Protein AF-A0A2N6UHS6-F1 (afdb_monomer)

pLDDT: mean 87.36, std 13.81, range [34.75, 98.38]

Nearest PDB structures (foldseek):
  4yer-assembly1_A  TM=7.914E-01  e=5.830E-09  Thermotoga maritima MSB8
  4yer-assembly1_B  TM=7.694E-01  e=4.487E-08  Thermotoga maritima MSB8
  6xjh-assembly1_D  TM=8.379E-01  e=3.674E-07  Staphylococcus aureus
  6xji-assembly1_D  TM=8.379E-01  e=3.674E-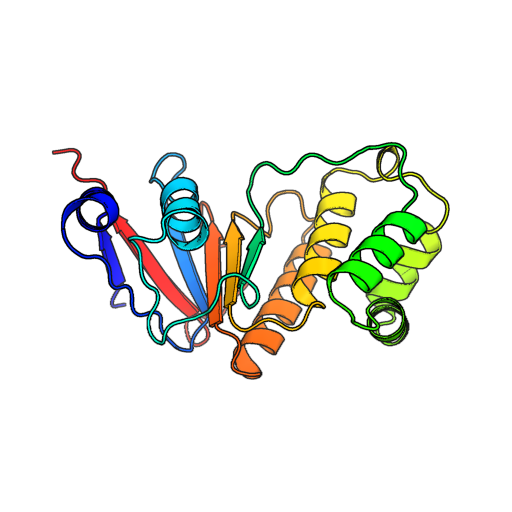07  Staphylococcus aureus
  5lj7-assembly1_A  TM=7.475E-01  e=2.535E-07  Aggregatibacter actinomycetemcomitans

Mean predicted aligned error: 5.76 Å

Foldseek 3Di:
DDAAEDELCCCVPPDQEDEDDLFAAEEAAAPPLCLLVVLCCDQPPPSRAYPPGFDNLQEAEDHPDDDDDQQAALQNVLVVLCVVLVHPLVVVQCVDPVSVVLCVVRVGPGNNPDDPQSNLLSVLSSRLSRRHQEYHEEASQPPHDPVSSLVSLVSVLVCSVVRHHHYYYDNHDPVSDDPVRYRYYYYDYPPD

Sequence (192 aa):
MMFSVFNIETLIFKINRIDFSDKINYICDKNGSGKTLFLDSLYFDDKVRIEPHIDKKDIIYLSQHFSFYERIKVKDFVEFFDQINNENLLEKIRKNSYINNFINENFDKTLYHLSGGEFKFLYLILLLFTDKKLYLLDEPFNELDKEKAEYIANLIKDLNKNGKKIIITNHYDLGLFEEKDMKKIRLLDHTV

InterPro domains:
  IPR003439 ABC transporter-like, ATP-binding domain [PF00005] (28-142)
  IPR027417 P-loop containing nucleoside triphosphate hydrolase [G3DSA:3.40.50.300] (13-188)
  IPR027417 P-loop containing nucleoside triphosphate hydrolase [SSF52540] (18-172)
  IPR051782 ABC Transporter Superfamily, Various Functions [PTHR42939] (46-171)

Secondary structure (DSSP, 8-state):
---EEEEHHHHHHT--EEE--SSEEEEE--TTSSHHHHHHHHHH-TTSEEES---GGGEEEE-S-----TTSBHHHHHHHHHHHHTS-HHHHHHH-HHHHHHHHHHTTSBGGGS-HHHHHHHHHHHHHHS--SEEEESSTTTT--HHHHHHHHHHHHHHHHTT-EEEEEESS--S-S-TTTEEEEEEE----

Organism: NCBI:txid33029

Solvent-accessible surface area (backbone atoms only — not comparable to full-atom values): 11074 Å² total; per-residue (Å²): 135,88,69,48,77,46,45,57,68,42,45,79,72,74,50,44,71,46,80,68,64,77,38,39,33,36,34,55,45,58,86,90,57,46,62,66,58,52,54,48,36,63,74,72,36,86,74,37,39,50,56,76,84,70,60,71,94,36,47,45,75,45,63,80,83,77,88,75,71,45,79,44,29,43,48,59,53,52,51,50,53,21,64,75,67,71,56,63,51,69,60,57,37,62,74,34,66,71,57,32,50,59,45,64,79,37,33,85,39,34,49,63,77,42,54,72,33,54,45,50,49,53,52,48,51,57,57,72,69,48,94,48,53,31,38,42,32,40,43,76,52,66,70,40,56,72,68,58,33,53,50,54,44,51,53,52,51,53,42,31,75,72,70,24,41,40,38,38,38,34,62,59,86,83,75,77,66,55,76,90,55,40,43,56,32,43,71,42,73,91,79,124

Structure (mmCIF, N/CA/C/O backbone):
data_AF-A0A2N6UHS6-F1
#
_entry.id   AF-A0A2N6UHS6-F1
#
loop_
_atom_site.group_PDB
_atom_site.id
_atom_site.type_symbol
_atom_site.label_atom_id
_atom_site.label_alt_id
_atom_site.label_comp_id
_atom_site.label_asym_id
_atom_site.label_entity_id
_atom_site.label_seq_id
_atom_site.pdbx_PDB_ins_code
_atom_site.Cartn_x
_atom_site.Cartn_y
_atom_site.Cartn_z
_atom_site.occupancy
_atom_site.B_iso_or_equiv
_atom_site.auth_seq_id
_atom_site.auth_comp_id
_atom_site.auth_asym_id
_atom_site.auth_atom_id
_atom_site.pdbx_PDB_model_num
ATOM 1 N N . MET A 1 1 ? 0.368 10.806 24.815 1.00 46.69 1 MET A N 1
ATOM 2 C CA . MET A 1 1 ? -0.247 10.239 23.596 1.00 46.69 1 MET A CA 1
ATOM 3 C C . MET A 1 1 ? -0.870 8.900 23.955 1.00 46.69 1 MET A C 1
ATOM 5 O O . MET A 1 1 ? -0.194 8.097 24.584 1.00 46.69 1 MET A O 1
ATOM 9 N N . MET A 1 2 ? -2.154 8.698 23.661 1.00 46.16 2 MET A N 1
ATOM 10 C CA . MET A 1 2 ? -2.888 7.480 24.024 1.00 46.16 2 MET A CA 1
ATOM 11 C C . MET A 1 2 ? -2.689 6.430 22.921 1.00 46.16 2 MET A C 1
ATOM 13 O O . MET A 1 2 ? -3.094 6.664 21.786 1.00 46.16 2 MET A O 1
ATOM 17 N N . PHE A 1 3 ? -2.024 5.315 23.226 1.00 47.78 3 PHE A N 1
ATOM 18 C CA . PHE A 1 3 ? -1.867 4.196 22.290 1.00 47.78 3 PHE A CA 1
ATOM 19 C C . PHE A 1 3 ? -3.100 3.291 22.353 1.00 47.78 3 PHE A C 1
ATOM 21 O O . PHE A 1 3 ? -3.638 3.061 23.436 1.00 47.78 3 PHE A O 1
ATOM 28 N N . SER A 1 4 ? -3.527 2.745 21.212 1.00 61.03 4 SER A N 1
ATOM 29 C CA . SER A 1 4 ? -4.372 1.546 21.230 1.00 61.03 4 SER A CA 1
ATOM 30 C C . SER A 1 4 ? -3.487 0.315 21.337 1.00 61.03 4 SER A C 1
ATOM 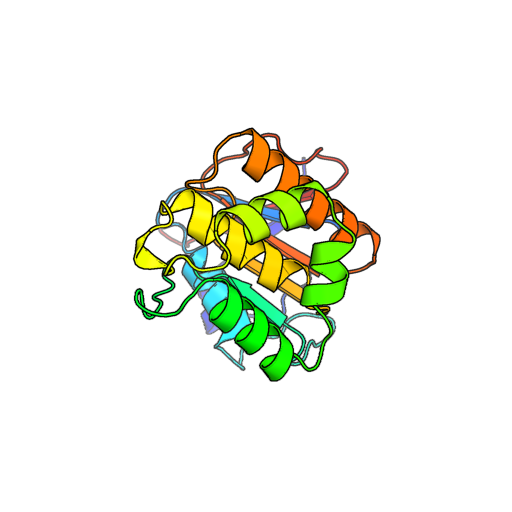32 O O . SER A 1 4 ? -2.420 0.258 20.728 1.00 61.03 4 SER A O 1
ATOM 34 N N . VAL A 1 5 ? -3.930 -0.646 22.138 1.00 57.06 5 VAL A N 1
ATOM 35 C CA . VAL A 1 5 ? -3.169 -1.840 22.480 1.00 57.06 5 VAL A CA 1
ATOM 36 C C . VAL A 1 5 ? -3.968 -3.060 22.046 1.00 57.06 5 VAL A C 1
ATOM 38 O O . VAL A 1 5 ? -5.110 -3.213 22.478 1.00 57.06 5 VAL A O 1
ATOM 41 N N . PHE A 1 6 ? -3.375 -3.915 21.214 1.00 56.66 6 PHE A N 1
ATOM 42 C CA . PHE A 1 6 ? -3.946 -5.216 20.859 1.00 56.66 6 PHE A CA 1
ATOM 43 C C . PHE A 1 6 ? -3.098 -6.336 21.440 1.00 56.66 6 PHE A C 1
ATOM 45 O O . PHE A 1 6 ? -1.874 -6.251 21.474 1.00 56.66 6 PHE A O 1
ATOM 52 N N . ASN A 1 7 ? -3.764 -7.386 21.899 1.00 55.94 7 ASN A N 1
ATOM 53 C CA . ASN A 1 7 ? -3.127 -8.572 22.442 1.00 55.94 7 ASN A CA 1
ATOM 54 C C . ASN A 1 7 ? -3.302 -9.717 21.444 1.00 55.94 7 ASN A C 1
ATOM 56 O O . ASN A 1 7 ? -4.438 -10.048 21.103 1.00 55.94 7 ASN A O 1
ATOM 60 N N . ILE A 1 8 ? -2.192 -10.291 20.980 1.00 58.59 8 ILE A N 1
ATOM 61 C CA . ILE A 1 8 ? -2.176 -11.286 19.899 1.00 58.59 8 ILE A CA 1
ATOM 62 C C . ILE A 1 8 ? -2.817 -12.605 20.345 1.00 58.59 8 ILE A C 1
ATOM 64 O O . ILE A 1 8 ? -3.682 -13.126 19.643 1.00 58.59 8 ILE A O 1
ATOM 68 N N . GLU A 1 9 ? -2.503 -13.102 21.545 1.00 52.28 9 GLU A N 1
ATOM 69 C CA . GLU A 1 9 ? -3.165 -14.292 22.098 1.00 52.28 9 GLU A CA 1
ATOM 70 C C . GLU A 1 9 ? -4.668 -14.063 22.285 1.00 52.28 9 GLU A C 1
ATOM 72 O O . GLU A 1 9 ? -5.486 -14.937 22.019 1.00 52.28 9 GLU A O 1
ATOM 77 N N . THR A 1 10 ? -5.066 -12.862 22.705 1.00 51.81 10 THR A N 1
ATOM 78 C CA . THR A 1 10 ? -6.489 -12.527 22.854 1.00 51.81 10 THR A CA 1
ATOM 79 C C . THR A 1 10 ? -7.180 -12.404 21.495 1.00 51.81 10 THR A C 1
ATOM 81 O O . THR A 1 10 ? -8.342 -12.786 21.393 1.00 51.81 10 THR A O 1
ATOM 84 N N . LEU A 1 11 ? -6.486 -11.943 20.450 1.00 55.22 11 LEU A N 1
ATOM 85 C CA . LEU A 1 11 ? -6.989 -11.915 19.071 1.00 55.22 11 LEU A CA 1
ATOM 86 C C . LEU A 1 11 ? -7.262 -13.326 18.539 1.00 55.22 11 LEU A C 1
ATOM 88 O O . LEU A 1 11 ? -8.294 -13.565 17.921 1.00 55.22 11 LEU A O 1
ATOM 92 N N . ILE A 1 12 ? -6.331 -14.247 18.800 1.00 53.97 12 ILE A N 1
ATOM 93 C CA . ILE A 1 12 ? -6.389 -15.632 18.324 1.00 53.97 12 ILE A CA 1
ATOM 94 C C . ILE A 1 12 ? -7.394 -16.456 19.153 1.00 53.97 12 ILE A C 1
ATOM 96 O O . ILE A 1 12 ? -8.027 -17.368 18.621 1.00 53.97 12 ILE A O 1
ATOM 100 N N . PHE A 1 13 ? -7.583 -16.138 20.444 1.00 45.78 13 PHE A N 1
ATOM 101 C CA . PHE A 1 13 ? -8.321 -17.011 21.370 1.00 45.78 13 PHE A CA 1
ATOM 102 C C . PHE A 1 13 ? -9.541 -16.413 22.092 1.00 45.78 13 PHE A C 1
ATOM 104 O O . PHE A 1 13 ? -10.341 -17.195 22.608 1.00 45.78 13 PHE A O 1
ATOM 111 N N . LYS A 1 14 ? -9.716 -15.086 22.208 1.00 48.03 14 LYS A N 1
ATOM 112 C CA . LYS A 1 14 ? -10.714 -14.506 23.141 1.00 48.03 14 LYS A CA 1
ATOM 113 C C . LYS A 1 14 ? -11.566 -13.337 22.621 1.00 48.03 14 LYS A C 1
ATOM 115 O O . LYS A 1 14 ? -12.687 -13.203 23.108 1.00 48.03 14 LYS A O 1
ATOM 120 N N . ILE A 1 15 ? -11.119 -12.502 21.674 1.00 52.31 15 ILE A N 1
ATOM 121 C CA . ILE A 1 15 ? -11.923 -11.395 21.111 1.00 52.31 15 ILE A CA 1
ATOM 122 C C . ILE A 1 15 ? -11.662 -11.232 19.604 1.00 52.31 15 ILE A C 1
ATOM 124 O O . ILE A 1 15 ? -10.607 -10.777 19.178 1.00 52.31 15 ILE A O 1
ATOM 128 N N . ASN A 1 16 ? -12.697 -11.521 18.814 1.00 61.84 16 ASN A N 1
ATOM 129 C CA . ASN A 1 16 ? -12.675 -11.614 17.350 1.00 61.84 16 ASN A CA 1
ATOM 130 C C . ASN A 1 16 ? -13.070 -10.313 16.627 1.00 61.84 16 ASN A C 1
ATOM 132 O O . ASN A 1 16 ? -13.511 -10.364 15.480 1.00 61.84 16 ASN A O 1
ATOM 136 N N . ARG A 1 17 ? -13.027 -9.158 17.298 1.00 65.00 17 ARG A N 1
ATOM 137 C CA . ARG A 1 17 ? -13.468 -7.879 16.720 1.00 65.00 17 ARG A CA 1
ATOM 138 C C . ARG A 1 17 ? -12.428 -6.805 16.927 1.00 65.00 17 ARG A C 1
ATOM 140 O O . ARG A 1 17 ? -12.053 -6.519 18.063 1.00 65.00 17 ARG A O 1
ATOM 147 N N . ILE A 1 18 ? -12.008 -6.201 15.825 1.00 73.44 18 ILE A N 1
ATOM 148 C CA . ILE A 1 18 ? -11.009 -5.142 15.831 1.00 73.44 18 ILE A CA 1
ATOM 149 C C . ILE A 1 18 ? -11.590 -3.923 15.135 1.00 73.44 18 ILE A C 1
ATOM 151 O O . ILE A 1 18 ? -11.976 -3.983 13.966 1.00 73.44 18 ILE A O 1
ATOM 155 N N . ASP A 1 19 ? -11.634 -2.823 15.881 1.00 77.62 19 ASP A N 1
ATOM 156 C CA . ASP A 1 19 ? -12.004 -1.515 15.364 1.00 77.62 19 ASP A CA 1
ATOM 157 C C . ASP A 1 19 ? -10.750 -0.659 15.161 1.00 77.62 19 ASP A C 1
ATOM 159 O O . ASP A 1 19 ? -9.908 -0.483 16.051 1.00 77.62 19 ASP A O 1
ATOM 163 N N . PHE A 1 20 ? -10.639 -0.130 13.953 1.00 84.69 20 PHE A N 1
ATOM 164 C CA . PHE A 1 20 ? -9.532 0.692 13.493 1.00 84.69 20 PHE A CA 1
ATOM 165 C C . PHE A 1 20 ? -10.049 2.094 13.227 1.00 84.69 20 PHE A C 1
ATOM 167 O O . PHE A 1 20 ? -11.119 2.250 12.637 1.00 84.69 20 PHE A O 1
ATOM 174 N N . SER A 1 21 ? -9.265 3.107 13.599 1.00 88.31 21 SER A N 1
ATOM 175 C CA . SER A 1 21 ? -9.666 4.494 13.362 1.00 88.31 21 SER A CA 1
ATOM 176 C C . SER A 1 21 ? -9.710 4.828 11.877 1.00 88.31 21 SER A C 1
ATOM 178 O O . SER A 1 21 ? -9.048 4.169 11.076 1.00 88.31 21 SER A O 1
ATOM 180 N N . ASP A 1 22 ? -10.375 5.934 11.553 1.00 91.00 22 ASP A N 1
ATOM 181 C CA . ASP A 1 22 ? -10.379 6.513 10.205 1.00 91.00 22 ASP A CA 1
ATOM 182 C C . ASP A 1 22 ? -9.022 7.100 9.791 1.00 91.00 22 ASP A C 1
ATOM 184 O O . ASP A 1 22 ? -8.771 7.303 8.609 1.00 91.00 22 ASP A O 1
ATOM 188 N N . LYS A 1 23 ? -8.122 7.349 10.751 1.00 95.12 23 LYS A N 1
ATOM 189 C CA . LYS A 1 23 ? -6.718 7.707 10.496 1.00 95.12 23 LYS A CA 1
ATOM 190 C C . LYS A 1 23 ? -5.910 6.494 10.038 1.00 95.12 23 LYS A C 1
ATOM 192 O O . LYS A 1 23 ? -6.320 5.354 10.247 1.00 95.12 23 LYS A O 1
ATOM 197 N N . ILE A 1 24 ? -4.700 6.730 9.532 1.00 96.88 24 ILE A N 1
ATOM 198 C CA . ILE A 1 24 ? -3.738 5.659 9.241 1.00 96.88 24 ILE A CA 1
ATOM 199 C C . ILE A 1 24 ? -3.403 4.907 10.538 1.00 96.88 24 ILE A C 1
ATOM 201 O O . ILE A 1 24 ? -2.887 5.488 11.492 1.00 96.88 24 ILE A O 1
ATOM 205 N N . ASN A 1 25 ? -3.689 3.608 10.588 1.00 95.38 25 ASN A N 1
ATOM 206 C CA . ASN A 1 25 ? -3.446 2.764 11.755 1.00 95.38 25 ASN A CA 1
ATOM 207 C C . ASN A 1 25 ? -2.005 2.238 11.685 1.00 95.38 25 ASN A C 1
ATOM 209 O O . ASN A 1 25 ? -1.709 1.340 10.901 1.00 95.38 25 ASN A O 1
ATOM 213 N N . TYR A 1 26 ? -1.098 2.831 12.462 1.00 94.88 26 TYR A N 1
ATOM 214 C CA . TYR A 1 26 ? 0.344 2.592 12.352 1.00 94.88 26 TYR A CA 1
ATOM 215 C C . TYR A 1 26 ? 0.851 1.739 13.520 1.00 94.88 26 TYR A C 1
ATOM 217 O O . TYR A 1 26 ? 0.887 2.197 14.665 1.00 94.88 26 TYR A O 1
ATOM 225 N N . ILE A 1 27 ? 1.243 0.500 13.233 1.00 92.75 27 ILE A N 1
ATOM 226 C CA . ILE A 1 27 ? 1.797 -0.461 14.189 1.00 92.75 27 ILE A CA 1
ATOM 227 C C . ILE A 1 27 ? 3.318 -0.367 14.142 1.00 92.75 27 ILE A C 1
ATOM 229 O O . ILE A 1 27 ? 3.946 -0.709 13.142 1.00 92.75 27 ILE A O 1
ATOM 233 N N . CYS A 1 28 ? 3.918 0.098 15.232 1.00 90.00 28 CYS A N 1
ATOM 234 C CA . CYS A 1 28 ? 5.346 0.381 15.297 1.00 90.00 28 CYS A CA 1
ATOM 235 C C . CYS A 1 28 ? 5.980 -0.358 16.471 1.00 90.00 28 CYS A C 1
ATOM 237 O O . CYS A 1 28 ? 6.052 0.183 17.574 1.00 90.00 28 CYS A O 1
ATOM 239 N N . ASP A 1 29 ? 6.457 -1.572 16.216 1.00 87.94 29 ASP A N 1
ATOM 240 C CA . ASP A 1 29 ? 7.014 -2.456 17.238 1.00 87.94 29 ASP A CA 1
ATOM 241 C C . ASP A 1 29 ? 8.219 -3.238 16.708 1.00 87.94 29 ASP A C 1
ATOM 243 O O . ASP A 1 29 ? 8.415 -3.399 15.501 1.00 87.94 29 ASP A O 1
ATOM 247 N N . LYS A 1 30 ? 9.036 -3.764 17.626 1.00 86.75 30 LYS A N 1
ATOM 248 C CA . LYS A 1 30 ? 10.274 -4.494 17.307 1.00 86.75 30 LYS A CA 1
ATOM 249 C C . LYS A 1 30 ? 10.029 -5.705 16.404 1.00 86.75 30 LYS A C 1
ATOM 251 O O . LYS A 1 30 ? 8.915 -6.222 16.306 1.00 86.75 30 LYS A O 1
ATOM 256 N N . ASN A 1 31 ? 11.084 -6.193 15.762 1.00 85.44 31 ASN A N 1
ATOM 257 C CA . ASN A 1 31 ? 11.052 -7.497 15.106 1.00 85.44 31 ASN A CA 1
ATOM 258 C C . ASN A 1 31 ? 10.618 -8.608 16.067 1.00 85.44 31 ASN A C 1
ATOM 260 O O . ASN A 1 31 ? 10.987 -8.582 17.238 1.00 85.44 31 ASN A O 1
ATOM 264 N N . GLY A 1 32 ? 9.812 -9.548 15.569 1.00 82.50 32 GLY A N 1
ATOM 265 C CA . GLY A 1 32 ? 9.279 -10.657 16.368 1.00 82.50 32 GLY A CA 1
ATOM 266 C C . GLY A 1 32 ? 8.081 -10.324 17.267 1.00 82.50 32 GLY A C 1
ATOM 267 O O . GLY A 1 32 ? 7.591 -11.218 17.931 1.00 82.50 32 GLY A O 1
ATOM 268 N N . SER A 1 33 ? 7.562 -9.090 17.255 1.00 84.62 33 SER A N 1
ATOM 269 C CA . SER A 1 33 ? 6.367 -8.675 18.030 1.00 84.62 33 SER A CA 1
ATOM 270 C C . SER A 1 33 ? 5.021 -9.157 17.465 1.00 84.62 33 SER A C 1
ATOM 272 O O . SER A 1 33 ? 3.977 -8.621 17.818 1.00 84.62 33 SER A O 1
ATOM 274 N N . GLY A 1 34 ? 5.036 -10.076 16.497 1.00 87.44 34 GLY A N 1
ATOM 275 C CA . GLY A 1 34 ? 3.819 -10.604 15.876 1.00 87.44 34 GLY A CA 1
ATOM 276 C C . GLY A 1 34 ? 3.077 -9.657 14.922 1.00 87.44 34 GLY A C 1
ATOM 277 O O . GLY A 1 34 ? 1.910 -9.895 14.641 1.00 87.44 34 GLY A O 1
ATOM 278 N N . LYS A 1 35 ? 3.723 -8.615 14.372 1.00 90.12 35 LYS A N 1
ATOM 279 C CA . LYS A 1 35 ? 3.115 -7.707 13.367 1.00 90.12 35 LYS A CA 1
ATOM 280 C C . LYS A 1 35 ? 2.593 -8.439 12.128 1.00 90.12 35 LYS A C 1
ATOM 282 O O . LYS A 1 35 ? 1.434 -8.260 11.762 1.00 90.12 35 LYS A O 1
ATOM 287 N N . THR A 1 36 ? 3.426 -9.286 11.530 1.00 90.88 36 THR A N 1
ATOM 288 C CA . THR A 1 36 ? 3.048 -10.113 10.377 1.00 90.88 36 THR A CA 1
ATOM 289 C C . THR A 1 36 ? 1.930 -11.073 10.755 1.00 90.88 36 THR A C 1
ATOM 291 O O . THR A 1 36 ? 0.894 -11.059 10.107 1.00 90.88 36 THR A O 1
ATOM 294 N N . LEU A 1 37 ? 2.054 -11.778 11.889 1.00 88.75 37 LEU A N 1
ATOM 295 C CA . LEU A 1 37 ? 1.002 -12.663 12.405 1.00 88.75 37 LEU A CA 1
ATOM 296 C C . LEU A 1 37 ? -0.329 -11.927 12.625 1.00 88.75 37 LEU A C 1
ATOM 298 O O . LEU A 1 37 ? -1.393 -12.475 12.350 1.00 88.75 37 LEU A O 1
ATOM 302 N N . PHE A 1 38 ? -0.289 -10.683 13.101 1.00 89.44 38 PHE A N 1
ATOM 303 C CA . PHE A 1 38 ? -1.472 -9.850 13.272 1.00 89.44 38 PHE A CA 1
ATOM 304 C C . PHE A 1 38 ? -2.135 -9.539 11.924 1.00 89.44 38 PHE A C 1
ATOM 306 O O . PHE A 1 38 ? -3.337 -9.757 11.786 1.00 89.44 38 PHE A O 1
ATOM 313 N N . LEU A 1 39 ? -1.374 -9.088 10.918 1.00 92.12 39 LEU A N 1
ATOM 314 C CA . LEU A 1 39 ? -1.917 -8.838 9.577 1.00 92.12 39 LEU A CA 1
ATOM 315 C C . LEU A 1 39 ? -2.401 -10.125 8.890 1.00 92.12 39 LEU A C 1
ATOM 317 O O . LEU A 1 39 ? -3.484 -10.125 8.304 1.00 92.12 39 LEU A O 1
ATOM 321 N N . ASP A 1 40 ? -1.660 -11.224 9.025 1.00 90.81 40 ASP A N 1
ATOM 322 C CA . ASP A 1 40 ? -2.056 -12.548 8.543 1.00 90.81 40 ASP A CA 1
ATOM 323 C C . ASP A 1 40 ? -3.373 -12.989 9.176 1.00 90.81 40 ASP A C 1
ATOM 325 O O . ASP A 1 40 ? -4.262 -13.469 8.479 1.00 90.81 40 ASP A O 1
ATOM 329 N N . SER A 1 41 ? -3.549 -12.774 10.481 1.00 88.75 41 SER A N 1
ATOM 330 C CA . SER A 1 41 ? -4.796 -13.110 11.175 1.00 88.75 41 SER A CA 1
ATOM 331 C C . SER A 1 41 ? -5.969 -12.298 10.622 1.00 88.75 41 SER A C 1
ATOM 333 O O . SER A 1 41 ? -7.035 -12.848 10.366 1.00 88.75 41 SER A O 1
ATOM 335 N N . LEU A 1 42 ? -5.771 -11.002 10.355 1.00 89.25 42 LEU A N 1
ATOM 336 C CA . LEU A 1 42 ? -6.793 -10.156 9.727 1.00 89.25 42 LEU A CA 1
ATOM 337 C C . LEU A 1 42 ? -7.181 -10.636 8.319 1.00 89.25 42 LEU A C 1
ATOM 339 O O . LEU A 1 42 ? -8.339 -10.491 7.913 1.00 89.25 42 LEU A O 1
ATOM 343 N N . TYR A 1 43 ? -6.227 -11.171 7.552 1.00 92.00 43 TYR A N 1
ATOM 344 C CA . TYR A 1 43 ? -6.438 -11.530 6.150 1.00 92.00 43 TYR A CA 1
ATOM 345 C C . TYR A 1 43 ? -6.826 -12.997 5.926 1.00 92.00 43 TYR A C 1
ATOM 347 O O . TYR A 1 43 ? -7.708 -13.256 5.111 1.00 92.00 43 TYR A O 1
ATOM 355 N N . PHE A 1 44 ? -6.277 -13.948 6.673 1.00 89.75 44 PHE A N 1
ATOM 356 C CA . PHE A 1 44 ? -6.482 -15.383 6.451 1.00 89.75 44 PHE A CA 1
ATOM 357 C C . PHE A 1 44 ? -7.397 -16.062 7.474 1.00 89.75 44 PHE A C 1
ATOM 359 O O . PHE A 1 44 ? -7.987 -17.087 7.143 1.00 89.75 44 PHE A O 1
ATOM 366 N N . ASP A 1 45 ? -7.547 -15.523 8.688 1.00 87.06 45 ASP A N 1
ATOM 367 C CA . ASP A 1 45 ? -8.416 -16.134 9.698 1.00 87.06 45 ASP A CA 1
ATOM 368 C C . ASP A 1 45 ? -9.830 -15.539 9.646 1.00 87.06 45 ASP A C 1
ATOM 370 O O . ASP A 1 45 ? -10.083 -14.424 10.101 1.00 87.06 45 ASP A O 1
ATOM 374 N N . ASP A 1 46 ? -10.788 -16.306 9.123 1.00 83.06 46 ASP A N 1
ATOM 375 C CA . ASP A 1 46 ? -12.205 -15.920 9.069 1.00 83.06 46 ASP A CA 1
ATOM 376 C C . ASP A 1 46 ? -12.851 -15.755 10.457 1.00 83.06 46 ASP A C 1
ATOM 378 O O . ASP A 1 46 ? -13.949 -15.197 10.588 1.00 83.06 46 ASP A O 1
ATOM 382 N N . LYS A 1 47 ? -12.190 -16.231 11.520 1.00 80.38 47 LYS A N 1
ATOM 383 C CA . LYS A 1 47 ? -12.629 -15.980 12.893 1.00 80.38 47 LYS A CA 1
ATOM 384 C C . LYS A 1 47 ? -12.374 -14.536 13.298 1.00 80.38 47 LYS A C 1
ATOM 386 O O . LYS A 1 47 ? -13.148 -14.035 14.110 1.00 80.38 47 LYS A O 1
ATOM 391 N N . VAL A 1 48 ? -11.362 -13.868 12.745 1.00 82.69 48 VAL A N 1
ATOM 392 C CA . VAL A 1 48 ? -11.020 -12.479 13.067 1.00 82.69 48 VAL A CA 1
ATOM 393 C C . VAL A 1 48 ? -11.824 -11.533 12.177 1.00 82.69 48 VAL A C 1
ATOM 395 O O . VAL A 1 48 ? -11.707 -11.544 10.954 1.00 82.69 48 VAL A O 1
ATOM 398 N N . ARG A 1 49 ? -12.662 -10.690 12.790 1.00 80.75 49 ARG A N 1
ATOM 399 C CA . ARG A 1 49 ? -13.538 -9.751 12.079 1.00 80.75 49 ARG A CA 1
ATOM 400 C C . ARG A 1 49 ? -13.076 -8.312 12.266 1.00 80.75 49 ARG A C 1
ATOM 402 O O . ARG A 1 49 ? -12.847 -7.846 13.383 1.00 80.75 49 ARG A O 1
ATOM 409 N N . ILE A 1 50 ? -12.979 -7.610 11.144 1.00 84.75 50 ILE A N 1
ATOM 410 C CA . ILE A 1 50 ? -12.731 -6.170 11.086 1.00 84.75 50 ILE A CA 1
ATOM 411 C C . ILE A 1 50 ? -14.082 -5.468 11.113 1.00 84.75 50 ILE A C 1
ATOM 413 O O . ILE A 1 50 ? -14.989 -5.892 10.400 1.00 84.75 50 ILE A O 1
ATOM 417 N N . GLU A 1 51 ? -14.214 -4.415 11.921 1.00 83.31 51 GLU A N 1
ATOM 418 C CA . GLU A 1 51 ? -15.428 -3.598 11.960 1.00 83.31 51 GLU A CA 1
ATOM 419 C C . GLU A 1 51 ? -15.213 -2.218 11.288 1.00 83.31 51 GLU A C 1
ATOM 421 O O . GLU A 1 51 ? -14.174 -1.566 11.489 1.00 83.31 51 GLU A O 1
ATOM 426 N N . PRO A 1 52 ? -16.176 -1.753 10.463 1.00 85.88 52 PRO A N 1
ATOM 427 C CA . PRO A 1 52 ? -17.298 -2.531 9.910 1.00 85.88 52 PRO A CA 1
ATOM 428 C C . PRO A 1 52 ? -16.800 -3.693 9.032 1.00 85.88 52 PRO A C 1
ATOM 430 O O . PRO A 1 52 ? -15.681 -3.624 8.529 1.00 85.88 52 PRO A O 1
ATOM 433 N N . HIS A 1 53 ? -17.619 -4.737 8.838 1.00 88.50 53 HIS A N 1
ATOM 434 C CA . HIS A 1 53 ? -17.252 -5.903 8.014 1.00 88.50 53 HIS A CA 1
ATOM 435 C C . HIS A 1 53 ? -16.744 -5.496 6.621 1.00 88.50 53 HIS A C 1
ATOM 437 O O . HIS A 1 53 ? -17.384 -4.708 5.918 1.00 88.50 53 HIS A O 1
ATOM 443 N N . ILE A 1 54 ? -15.609 -6.071 6.212 1.00 91.25 54 ILE A N 1
ATOM 444 C CA . ILE A 1 54 ? -14.993 -5.879 4.894 1.00 91.25 54 ILE A CA 1
ATOM 445 C C . ILE A 1 54 ? -14.776 -7.253 4.265 1.00 91.25 54 ILE A C 1
ATOM 447 O O . ILE A 1 54 ? -14.072 -8.096 4.822 1.00 91.25 54 ILE A O 1
ATOM 451 N N . ASP A 1 55 ? -15.369 -7.477 3.092 1.00 92.31 55 ASP A N 1
ATOM 452 C CA . ASP A 1 55 ? -15.158 -8.710 2.336 1.00 92.31 55 ASP A CA 1
ATOM 453 C C . ASP A 1 55 ? -13.701 -8.819 1.878 1.00 92.31 55 ASP A C 1
ATOM 455 O O . ASP A 1 55 ? -13.114 -7.832 1.444 1.00 92.31 55 ASP A O 1
ATOM 459 N N . LYS A 1 56 ? -13.127 -10.028 1.880 1.00 91.06 56 LYS A N 1
ATOM 460 C CA . LYS A 1 56 ? -11.715 -10.249 1.505 1.00 91.06 56 LYS A CA 1
ATOM 461 C C . LYS A 1 56 ? -11.363 -9.708 0.112 1.00 91.06 56 LYS A C 1
ATOM 463 O O . LYS A 1 56 ? -10.280 -9.170 -0.075 1.00 91.06 56 LYS A O 1
ATOM 468 N N . LYS A 1 57 ? -12.298 -9.765 -0.846 1.00 91.88 57 LYS A N 1
ATOM 469 C CA . LYS A 1 57 ? -12.136 -9.181 -2.196 1.00 91.88 57 LYS A CA 1
ATOM 470 C C . LYS A 1 57 ? -11.937 -7.657 -2.198 1.00 91.88 57 LYS A C 1
ATOM 472 O O . LYS A 1 57 ? -11.472 -7.116 -3.199 1.00 91.88 57 LYS A O 1
ATOM 477 N N . ASP A 1 58 ? -12.317 -6.984 -1.112 1.00 94.50 58 ASP A N 1
ATOM 478 C CA . ASP A 1 58 ? -12.199 -5.542 -0.892 1.00 94.50 58 ASP A CA 1
ATOM 479 C C . ASP A 1 58 ? -10.975 -5.190 -0.018 1.00 94.50 58 ASP A C 1
ATOM 481 O O . ASP A 1 58 ? -10.869 -4.056 0.463 1.00 94.50 58 ASP A O 1
ATOM 485 N N . ILE A 1 59 ? -10.058 -6.144 0.192 1.00 95.31 59 ILE A N 1
ATOM 486 C CA . ILE A 1 59 ? -8.826 -5.978 0.967 1.00 95.31 59 ILE A CA 1
ATOM 487 C C . ILE A 1 59 ? -7.612 -6.173 0.052 1.00 95.31 59 ILE A C 1
ATOM 489 O O . ILE A 1 59 ? -7.500 -7.182 -0.639 1.00 95.31 59 ILE A O 1
ATOM 493 N N . ILE A 1 60 ? -6.677 -5.225 0.089 1.00 96.25 60 ILE A N 1
ATOM 494 C CA . ILE A 1 60 ? -5.298 -5.428 -0.361 1.00 96.25 60 ILE A CA 1
ATOM 495 C C . ILE A 1 60 ? -4.467 -5.903 0.822 1.00 96.25 60 ILE A C 1
ATOM 497 O O . ILE A 1 60 ? -4.494 -5.272 1.881 1.00 96.25 60 ILE A O 1
ATOM 501 N N . TYR A 1 61 ? -3.675 -6.955 0.618 1.00 95.88 61 TYR A N 1
ATOM 502 C CA . TYR A 1 61 ? -2.651 -7.366 1.570 1.00 95.88 61 TYR A CA 1
ATOM 503 C C . TYR A 1 61 ? -1.269 -7.435 0.913 1.00 95.88 61 TYR A C 1
ATOM 505 O O . TYR A 1 61 ? -1.022 -8.245 0.021 1.00 95.88 61 TYR A O 1
ATOM 513 N N . LEU A 1 62 ? -0.364 -6.571 1.374 1.00 95.38 62 LEU A N 1
ATOM 514 C CA . LEU A 1 62 ? 1.070 -6.671 1.132 1.00 95.38 62 LEU A CA 1
ATOM 515 C C . LEU A 1 62 ? 1.693 -7.485 2.268 1.00 95.38 62 LEU A C 1
ATOM 517 O O . LEU A 1 62 ? 1.837 -6.977 3.380 1.00 95.38 62 LEU A O 1
ATOM 521 N N . SER A 1 63 ? 2.072 -8.724 1.968 1.00 90.31 63 SER A N 1
ATOM 522 C CA . SER A 1 63 ? 2.880 -9.554 2.865 1.00 90.31 63 SER A CA 1
ATOM 523 C C . SER A 1 63 ? 4.366 -9.203 2.741 1.00 90.31 63 SER A C 1
ATOM 525 O O . SER A 1 63 ? 4.833 -8.832 1.662 1.00 90.31 63 SER A O 1
ATOM 527 N N . GLN A 1 64 ? 5.118 -9.361 3.833 1.00 80.00 64 GLN A N 1
ATOM 528 C CA . GLN A 1 64 ? 6.565 -9.134 3.879 1.00 80.00 64 GLN A CA 1
ATOM 529 C C . GLN A 1 64 ? 7.343 -10.100 2.963 1.00 80.00 64 GLN A C 1
ATOM 531 O O . GLN A 1 64 ? 8.387 -9.738 2.424 1.00 80.00 64 GLN A O 1
ATOM 536 N N . HIS A 1 65 ? 6.820 -11.311 2.744 1.00 75.44 65 HIS A N 1
ATOM 537 C CA . HIS A 1 65 ? 7.419 -12.322 1.874 1.00 75.44 65 HIS A CA 1
ATOM 538 C C . HIS A 1 65 ? 6.532 -12.566 0.654 1.00 75.44 65 HIS A C 1
ATOM 540 O O . 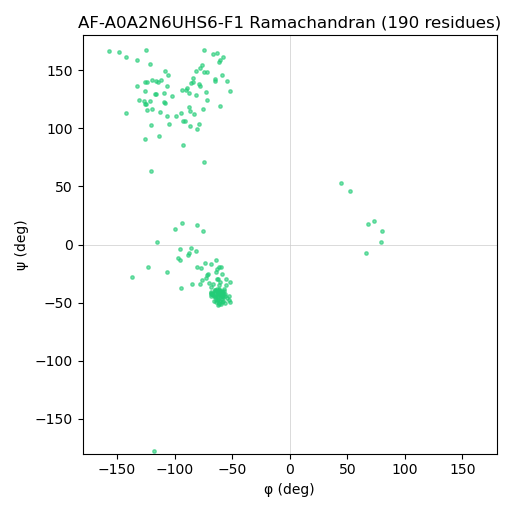HIS A 1 65 ? 5.625 -13.394 0.684 1.00 75.44 65 HIS A O 1
ATOM 546 N N . PHE A 1 66 ? 6.806 -11.864 -0.444 1.00 72.69 66 PHE A N 1
ATOM 547 C CA . PHE A 1 66 ? 6.152 -12.118 -1.724 1.00 72.69 66 PHE A CA 1
ATOM 548 C C . PHE A 1 66 ? 7.183 -12.582 -2.755 1.00 72.69 66 PHE A C 1
ATOM 550 O O . PHE A 1 66 ? 8.239 -11.978 -2.926 1.00 72.69 66 PHE A O 1
ATOM 557 N N . SER A 1 67 ? 6.887 -13.698 -3.421 1.00 73.44 67 SER A N 1
ATOM 558 C CA . SER A 1 67 ? 7.705 -14.248 -4.504 1.00 73.44 67 SER A CA 1
ATOM 559 C C . SER A 1 67 ? 7.019 -14.001 -5.839 1.00 73.44 67 SER A C 1
ATOM 561 O O . SER A 1 67 ? 5.794 -14.042 -5.938 1.00 73.44 67 SER A O 1
ATOM 563 N N . PHE A 1 68 ? 7.808 -13.775 -6.880 1.00 74.00 68 PHE A N 1
ATOM 564 C CA . PHE A 1 68 ? 7.313 -13.543 -8.230 1.00 74.00 68 PHE A CA 1
ATOM 565 C C . PHE A 1 68 ? 8.084 -14.395 -9.227 1.00 74.00 68 PHE A C 1
ATOM 567 O O . PHE A 1 68 ? 9.205 -14.838 -8.974 1.00 74.00 68 PHE A O 1
ATOM 574 N N . TYR A 1 69 ? 7.477 -14.622 -10.387 1.00 82.06 69 TYR A N 1
ATOM 575 C CA . TYR A 1 69 ? 8.176 -15.269 -11.484 1.00 82.06 69 TYR A CA 1
ATOM 576 C C . TYR A 1 69 ? 9.077 -14.236 -12.169 1.00 82.06 69 TYR A C 1
ATOM 578 O O . TYR A 1 69 ? 8.616 -13.378 -12.918 1.00 82.06 69 TYR A O 1
ATOM 586 N N . GLU A 1 70 ? 10.379 -14.311 -11.901 1.00 86.56 70 GLU A N 1
ATOM 587 C CA . GLU A 1 70 ? 11.367 -13.290 -12.283 1.00 86.56 70 GLU A CA 1
ATOM 588 C C . GLU A 1 70 ? 11.468 -13.033 -13.798 1.00 86.56 70 GLU A C 1
ATOM 590 O O . GLU A 1 70 ? 11.966 -11.995 -14.239 1.00 86.56 70 GLU A O 1
ATOM 595 N N . ARG A 1 71 ? 10.986 -13.972 -14.620 1.00 92.56 71 ARG A N 1
ATOM 596 C CA . ARG A 1 71 ? 11.028 -13.881 -16.086 1.00 92.56 71 ARG A CA 1
ATOM 597 C C . ARG A 1 71 ? 9.835 -13.147 -16.703 1.00 92.56 71 ARG A C 1
ATOM 599 O O . ARG A 1 71 ? 9.863 -12.909 -17.908 1.00 92.56 71 ARG A O 1
ATOM 606 N N . ILE A 1 72 ? 8.809 -12.794 -15.924 1.00 94.75 72 ILE A N 1
ATOM 607 C CA . ILE A 1 72 ? 7.693 -11.963 -16.408 1.00 94.75 72 ILE A CA 1
ATOM 608 C C . ILE A 1 72 ? 8.240 -10.577 -16.764 1.00 94.75 72 ILE A C 1
ATOM 610 O O . ILE A 1 72 ? 9.118 -10.072 -16.063 1.00 94.75 72 ILE A O 1
ATOM 614 N N . LYS A 1 73 ? 7.763 -9.958 -17.852 1.00 96.19 73 LYS A N 1
ATOM 615 C CA . LYS A 1 73 ? 8.107 -8.562 -18.164 1.00 96.19 73 LYS A CA 1
ATOM 616 C C . LYS A 1 73 ? 7.303 -7.593 -17.317 1.00 96.19 73 LYS A C 1
ATOM 618 O O . LYS A 1 73 ? 6.168 -7.883 -16.962 1.00 96.19 73 LYS A O 1
ATOM 623 N N . VAL A 1 74 ? 7.853 -6.409 -17.055 1.00 95.69 74 VAL A N 1
ATOM 624 C CA . VAL A 1 74 ? 7.139 -5.357 -16.315 1.00 95.69 74 VAL A CA 1
ATOM 625 C C . VAL A 1 74 ? 5.773 -5.079 -16.938 1.00 95.69 74 VAL A C 1
ATOM 627 O O . VAL A 1 74 ? 4.780 -5.095 -16.221 1.00 95.69 74 VAL A O 1
ATOM 630 N N . LYS A 1 75 ? 5.687 -4.915 -18.263 1.00 94.81 75 LYS A N 1
ATOM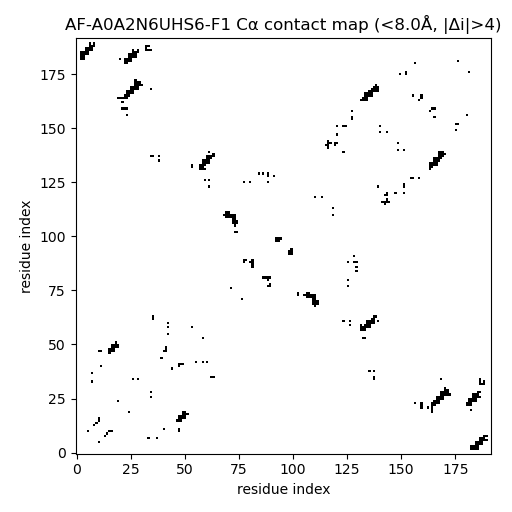 631 C CA . LYS A 1 75 ? 4.399 -4.706 -18.942 1.00 94.81 75 LYS A CA 1
ATOM 632 C C . LYS A 1 75 ? 3.393 -5.839 -18.714 1.00 94.81 75 LYS A C 1
ATOM 634 O O . LYS A 1 75 ? 2.255 -5.559 -18.358 1.00 94.81 75 LYS A O 1
ATOM 639 N N . ASP A 1 76 ? 3.835 -7.092 -18.826 1.00 94.50 76 ASP A N 1
ATOM 640 C CA . ASP A 1 76 ? 2.975 -8.268 -18.664 1.00 94.50 76 ASP A CA 1
ATOM 641 C C . ASP A 1 76 ? 2.493 -8.366 -17.206 1.00 94.50 76 ASP A C 1
ATOM 643 O O . ASP A 1 76 ? 1.362 -8.756 -16.935 1.00 94.50 76 ASP A O 1
ATOM 647 N N . PHE A 1 77 ? 3.340 -7.962 -16.253 1.00 94.06 77 PHE A N 1
ATOM 648 C CA . PHE A 1 77 ? 2.990 -7.894 -14.838 1.00 94.06 77 PHE A CA 1
ATOM 649 C C . PHE A 1 77 ? 1.948 -6.806 -14.553 1.00 94.06 77 PHE A C 1
ATOM 651 O O . PHE A 1 77 ? 0.995 -7.052 -13.817 1.00 94.06 77 PHE A O 1
ATOM 658 N N . VAL A 1 78 ? 2.081 -5.621 -15.160 1.00 93.44 78 VAL A N 1
ATOM 659 C CA . VAL A 1 78 ? 1.076 -4.553 -15.034 1.00 93.44 78 VAL A CA 1
ATOM 660 C C . VAL A 1 78 ? -0.252 -4.972 -15.677 1.00 93.44 78 VAL A C 1
ATOM 662 O O . VAL A 1 78 ? -1.300 -4.804 -15.058 1.00 93.44 78 VAL A O 1
ATOM 665 N N . GLU A 1 79 ? -0.219 -5.558 -16.877 1.00 92.00 79 GLU A N 1
ATOM 666 C CA . GLU A 1 79 ? -1.409 -6.072 -17.573 1.00 92.00 79 GLU A CA 1
ATOM 667 C C . GLU A 1 79 ? -2.112 -7.178 -16.774 1.00 92.00 79 GLU A C 1
ATOM 669 O O . GLU A 1 79 ? -3.337 -7.196 -16.677 1.00 92.00 79 GLU A O 1
ATOM 674 N N . PHE A 1 80 ? -1.349 -8.069 -16.141 1.00 91.38 80 PHE A N 1
ATOM 675 C CA . PHE A 1 80 ? -1.887 -9.094 -15.248 1.00 91.38 80 PHE A CA 1
ATOM 676 C C . PHE A 1 80 ? -2.664 -8.487 -14.069 1.00 91.38 80 PHE A C 1
ATOM 678 O O . PHE A 1 80 ? -3.772 -8.930 -13.757 1.00 91.38 80 PHE A O 1
ATOM 685 N N . PHE A 1 81 ? -2.114 -7.444 -13.439 1.00 91.12 81 PHE A N 1
ATOM 686 C CA . PHE A 1 81 ? -2.794 -6.713 -12.367 1.00 91.12 81 PHE A CA 1
ATOM 687 C C . PHE A 1 81 ? -4.073 -6.023 -12.848 1.00 91.12 81 PHE A C 1
ATOM 689 O O . PHE A 1 81 ? -5.070 -6.012 -12.123 1.00 91.12 81 PHE A O 1
ATOM 696 N N . ASP A 1 82 ? -4.054 -5.482 -14.062 1.00 89.44 82 ASP A N 1
ATOM 697 C CA . ASP A 1 82 ? -5.205 -4.837 -14.694 1.00 89.44 82 ASP A CA 1
ATOM 698 C C . ASP A 1 82 ? -6.370 -5.822 -14.867 1.00 89.44 82 ASP A C 1
ATOM 700 O O . ASP 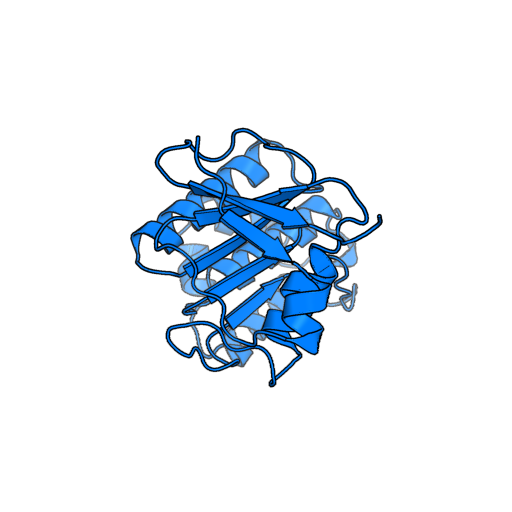A 1 82 ? -7.498 -5.571 -14.435 1.00 89.44 82 ASP A O 1
ATOM 704 N N . GLN A 1 83 ? -6.061 -7.005 -15.408 1.00 89.44 83 GLN A N 1
ATOM 705 C CA . GLN A 1 83 ? -7.030 -8.065 -15.685 1.00 89.44 83 GLN A CA 1
ATOM 706 C C . GLN A 1 83 ? -7.647 -8.653 -14.415 1.00 89.44 83 GLN A C 1
ATOM 708 O O . GLN A 1 83 ? -8.861 -8.849 -14.358 1.00 89.44 83 GLN A O 1
ATOM 713 N N . ILE A 1 84 ? -6.838 -8.932 -13.389 1.00 88.75 84 ILE A N 1
ATOM 714 C CA . ILE A 1 84 ? -7.333 -9.547 -12.147 1.00 88.75 84 ILE A CA 1
ATOM 715 C C . ILE A 1 84 ? -8.233 -8.598 -11.365 1.00 88.75 84 ILE A C 1
ATOM 717 O O . ILE A 1 84 ? -9.208 -9.037 -10.753 1.00 88.75 84 ILE A O 1
ATOM 721 N N . ASN A 1 85 ? -7.913 -7.306 -11.375 1.00 84.94 85 ASN A N 1
ATOM 722 C CA . ASN A 1 85 ? -8.681 -6.322 -10.625 1.00 84.94 85 ASN A CA 1
ATOM 723 C C . ASN A 1 85 ? -9.854 -5.743 -11.423 1.00 84.94 85 ASN A C 1
ATOM 725 O O . ASN A 1 85 ? -10.703 -5.082 -10.828 1.00 84.94 85 ASN A O 1
ATOM 729 N N . ASN A 1 86 ? -9.942 -6.043 -12.725 1.00 85.12 86 ASN A N 1
ATOM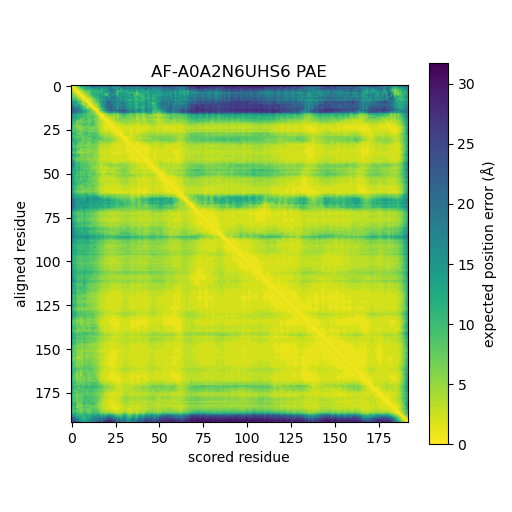 730 C CA . ASN A 1 86 ? -10.918 -5.463 -13.646 1.00 85.12 86 ASN A CA 1
ATOM 731 C C . ASN A 1 86 ? -10.903 -3.924 -13.583 1.00 85.12 86 ASN A C 1
ATOM 733 O O . ASN A 1 86 ? -11.941 -3.269 -13.454 1.00 85.12 86 ASN A O 1
ATOM 737 N N . GLU A 1 87 ? -9.696 -3.361 -13.614 1.00 83.62 87 GLU A N 1
ATOM 738 C CA . GLU A 1 87 ? -9.444 -1.921 -13.572 1.00 83.62 87 GLU A CA 1
ATOM 739 C C . GLU A 1 87 ? -8.744 -1.445 -14.852 1.00 83.62 87 GLU A C 1
ATOM 741 O O . GLU A 1 87 ? -8.564 -2.220 -15.782 1.00 83.62 87 GLU A O 1
ATOM 746 N N . ASN A 1 88 ? -8.415 -0.149 -14.920 1.00 88.44 88 ASN A N 1
ATOM 747 C CA . ASN A 1 88 ? -7.553 0.424 -15.960 1.00 88.44 88 ASN A CA 1
ATOM 748 C C . ASN A 1 88 ? -6.321 1.085 -15.310 1.00 88.44 88 ASN A C 1
ATOM 750 O O . ASN A 1 88 ? -6.137 2.308 -15.322 1.00 88.44 88 ASN A O 1
ATOM 754 N N . LEU A 1 89 ? -5.506 0.266 -14.647 1.00 88.94 89 LEU A N 1
ATOM 755 C CA . LEU A 1 89 ? -4.267 0.625 -13.963 1.00 88.94 89 LEU A CA 1
ATOM 756 C C . LEU A 1 89 ? -3.265 1.258 -14.923 1.00 88.94 89 LEU A C 1
ATOM 758 O O . LEU A 1 89 ? -2.631 2.244 -14.555 1.00 88.94 89 LEU A O 1
ATOM 762 N N . LEU A 1 90 ? -3.153 0.759 -16.158 1.00 88.25 90 LEU A N 1
ATOM 763 C CA . LEU A 1 90 ? -2.276 1.358 -17.169 1.00 88.25 90 LEU A CA 1
ATOM 764 C C . LEU A 1 90 ? -2.653 2.815 -17.455 1.00 88.25 90 LEU A C 1
ATOM 766 O O . LEU A 1 90 ? -1.775 3.672 -17.564 1.00 88.25 90 LEU A O 1
ATOM 770 N N . GLU A 1 91 ? -3.946 3.130 -17.539 1.00 90.94 91 GLU A N 1
ATOM 771 C CA . GLU A 1 91 ? -4.403 4.510 -17.708 1.00 90.94 91 GLU A CA 1
ATOM 772 C C . GLU A 1 91 ? -4.093 5.370 -16.471 1.00 90.94 91 GLU A C 1
ATOM 774 O O . GLU A 1 91 ? -3.605 6.495 -16.617 1.00 90.94 91 GLU A O 1
ATOM 779 N N . LYS A 1 92 ? -4.310 4.847 -15.254 1.00 91.62 92 LYS A N 1
ATOM 780 C CA . LYS A 1 92 ? -3.948 5.536 -13.998 1.00 91.62 92 LYS A CA 1
ATOM 781 C C . LYS A 1 92 ? -2.444 5.827 -13.929 1.00 91.62 92 LYS A C 1
ATOM 783 O O . LYS A 1 92 ? -2.051 6.946 -13.606 1.00 91.62 92 LYS A O 1
ATOM 788 N N . ILE A 1 93 ? -1.616 4.845 -14.287 1.00 92.25 93 ILE A N 1
ATOM 789 C CA . ILE A 1 93 ? -0.154 4.951 -14.367 1.00 92.25 93 ILE A CA 1
ATOM 790 C C . ILE A 1 93 ? 0.244 6.045 -15.355 1.00 92.25 93 ILE A C 1
ATOM 792 O O . ILE A 1 93 ? 1.013 6.930 -14.999 1.00 92.25 93 ILE A O 1
ATOM 796 N N . ARG A 1 94 ? -0.323 6.041 -16.567 1.00 91.69 94 ARG A N 1
ATOM 797 C CA . ARG A 1 94 ? -0.002 7.025 -17.615 1.00 91.69 94 ARG A CA 1
ATOM 798 C C . ARG A 1 94 ? -0.340 8.464 -17.226 1.00 91.69 94 ARG A C 1
ATOM 800 O O . ARG A 1 94 ? 0.328 9.385 -17.687 1.00 91.69 94 ARG A O 1
ATOM 807 N N . LYS A 1 95 ? -1.351 8.669 -16.375 1.00 93.75 95 LYS A N 1
ATOM 808 C CA . LYS A 1 95 ? -1.710 9.994 -15.834 1.00 93.75 95 LYS A CA 1
ATOM 809 C C . LYS A 1 95 ? -0.726 10.499 -14.775 1.00 93.75 95 LYS A C 1
ATOM 811 O O . LYS A 1 95 ? -0.726 11.689 -14.474 1.00 93.75 95 LYS A O 1
ATOM 816 N N . ASN A 1 96 ? 0.108 9.624 -14.218 1.00 94.44 96 ASN A N 1
ATOM 817 C CA . ASN A 1 96 ? 1.098 9.970 -13.213 1.00 94.44 96 ASN A CA 1
ATOM 818 C C . ASN A 1 96 ? 2.499 9.999 -13.834 1.00 94.44 96 ASN A C 1
ATOM 820 O O . ASN A 1 96 ? 3.091 8.954 -14.083 1.00 94.44 96 ASN A O 1
ATOM 824 N N . SER A 1 97 ? 3.044 11.191 -14.083 1.00 94.38 97 SER A N 1
ATOM 825 C CA . SER A 1 97 ? 4.315 11.349 -14.806 1.00 94.38 97 SER A CA 1
ATOM 826 C C . SER A 1 97 ? 5.483 10.597 -14.162 1.00 94.38 97 SER A C 1
ATOM 828 O O . SER A 1 97 ? 6.263 9.974 -14.876 1.00 94.38 97 SER A O 1
ATOM 830 N N . TYR A 1 98 ? 5.576 10.607 -12.829 1.00 94.69 98 TYR A N 1
ATOM 831 C CA . TYR A 1 98 ? 6.645 9.931 -12.093 1.00 94.69 98 TYR A CA 1
ATOM 832 C C . TYR A 1 98 ? 6.624 8.416 -12.318 1.00 94.69 98 TYR A C 1
ATOM 834 O O . TYR A 1 98 ? 7.615 7.825 -12.746 1.00 94.69 98 TYR A O 1
ATOM 842 N N . ILE A 1 99 ? 5.462 7.794 -12.107 1.00 94.81 99 ILE A N 1
ATOM 843 C CA . ILE A 1 99 ? 5.299 6.349 -12.290 1.00 94.81 99 ILE A CA 1
ATOM 844 C C . ILE A 1 99 ? 5.410 5.987 -13.769 1.00 94.81 99 ILE A C 1
ATOM 846 O O . ILE A 1 99 ? 6.066 5.010 -14.110 1.00 94.81 99 ILE A O 1
ATOM 850 N N . ASN A 1 100 ? 4.795 6.766 -14.659 1.00 95.19 100 ASN A N 1
ATOM 851 C CA . ASN A 1 100 ? 4.848 6.515 -16.094 1.00 95.19 100 ASN A CA 1
ATOM 852 C C . ASN A 1 100 ? 6.294 6.499 -16.606 1.00 95.19 100 ASN A C 1
ATOM 854 O O . ASN A 1 100 ? 6.646 5.617 -17.382 1.00 95.19 100 ASN A O 1
ATOM 858 N N . ASN A 1 101 ? 7.142 7.423 -16.147 1.00 96.19 101 ASN A N 1
ATOM 859 C CA . ASN A 1 101 ? 8.564 7.419 -16.495 1.00 96.19 101 ASN A CA 1
ATOM 860 C C . ASN A 1 101 ? 9.250 6.138 -16.003 1.00 96.19 101 ASN A C 1
ATOM 862 O O . ASN A 1 101 ? 9.849 5.431 -16.810 1.00 96.19 101 ASN A O 1
ATOM 866 N N . PHE A 1 102 ? 9.065 5.781 -14.727 1.00 95.50 102 PHE A N 1
ATOM 867 C CA . PHE A 1 102 ? 9.612 4.547 -14.157 1.00 95.50 102 PHE A CA 1
ATOM 868 C C . PHE A 1 102 ? 9.170 3.287 -14.926 1.00 95.50 102 PHE A C 1
ATOM 870 O O . PHE A 1 102 ? 9.984 2.411 -15.219 1.00 95.50 102 PHE A O 1
ATOM 877 N N . ILE A 1 103 ? 7.888 3.189 -15.289 1.00 94.19 103 ILE A N 1
ATOM 878 C CA . ILE A 1 103 ? 7.350 2.052 -16.045 1.00 94.19 103 ILE A CA 1
ATOM 879 C C . ILE A 1 103 ? 7.914 2.022 -17.463 1.00 94.19 103 ILE A C 1
ATOM 881 O O . ILE A 1 103 ? 8.301 0.954 -17.923 1.00 94.19 103 ILE A O 1
ATOM 885 N N . ASN A 1 104 ? 8.009 3.164 -18.147 1.00 94.94 104 ASN A N 1
ATOM 886 C CA . ASN A 1 104 ? 8.537 3.225 -19.512 1.00 94.94 104 ASN A CA 1
ATOM 887 C C . ASN A 1 104 ? 10.019 2.835 -19.577 1.00 94.94 104 ASN A C 1
ATOM 889 O O . ASN A 1 104 ? 10.414 2.092 -20.472 1.00 94.94 104 ASN A O 1
ATOM 893 N N . GLU A 1 105 ? 10.827 3.258 -18.603 1.00 96.50 105 GLU A N 1
ATOM 894 C CA . GLU A 1 105 ? 12.249 2.891 -18.508 1.00 96.50 105 GLU A CA 1
ATOM 895 C C . GLU A 1 105 ? 12.475 1.386 -18.291 1.00 96.50 105 GLU A C 1
ATOM 897 O O . GLU A 1 105 ? 13.539 0.847 -18.619 1.00 96.50 105 GLU A O 1
ATOM 902 N N . ASN A 1 106 ? 11.477 0.693 -17.740 1.00 96.50 106 ASN A N 1
ATOM 903 C CA . ASN A 1 106 ? 11.555 -0.719 -17.381 1.00 96.50 106 ASN A CA 1
ATOM 904 C C . ASN A 1 106 ? 10.599 -1.612 -18.189 1.00 96.50 106 ASN A C 1
ATOM 906 O O . ASN A 1 106 ? 10.575 -2.820 -17.972 1.00 96.50 106 ASN A O 1
ATOM 910 N N . PHE A 1 107 ? 9.855 -1.050 -19.143 1.00 94.00 107 PHE A N 1
ATOM 911 C CA . PHE A 1 107 ? 8.663 -1.655 -19.747 1.00 94.00 107 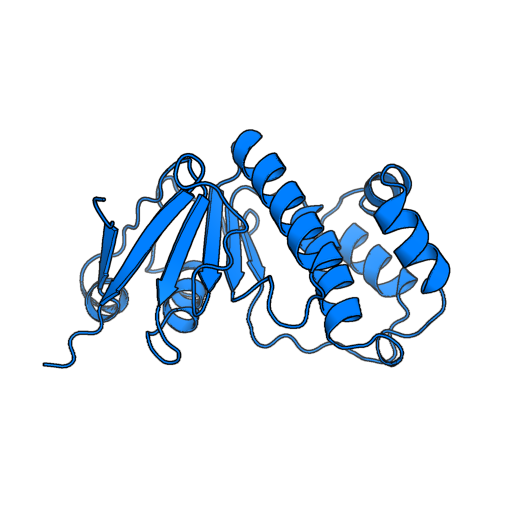PHE A CA 1
ATOM 912 C C . PHE A 1 107 ? 8.895 -3.060 -20.323 1.00 94.00 107 PHE A C 1
ATOM 914 O O . PHE A 1 107 ? 8.119 -3.986 -20.073 1.00 94.00 107 PHE A O 1
ATOM 921 N N . ASP A 1 108 ? 9.992 -3.230 -21.066 1.00 95.88 108 ASP A N 1
ATOM 922 C CA . ASP A 1 108 ? 10.367 -4.494 -21.708 1.00 95.88 108 ASP A CA 1
ATOM 923 C C . ASP A 1 108 ? 11.356 -5.340 -20.896 1.00 95.88 108 ASP A C 1
ATOM 925 O O . ASP A 1 108 ? 11.676 -6.465 -21.303 1.00 95.88 108 ASP A O 1
ATOM 929 N N . LYS A 1 109 ? 11.827 -4.834 -19.750 1.00 96.75 109 LYS A N 1
ATOM 930 C CA . LYS A 1 109 ? 12.687 -5.595 -18.844 1.00 96.75 109 LYS A CA 1
ATOM 931 C C . LYS A 1 109 ? 11.866 -6.672 -18.144 1.00 96.75 109 LYS A C 1
ATOM 933 O O . LYS A 1 109 ? 10.678 -6.498 -17.867 1.00 96.75 109 LYS A O 1
ATOM 938 N N . THR A 1 110 ? 12.512 -7.791 -17.835 1.00 96.81 110 THR A N 1
ATOM 939 C CA . THR A 1 110 ? 11.925 -8.775 -16.922 1.00 96.81 110 THR A CA 1
ATOM 940 C C . THR A 1 110 ? 12.038 -8.290 -15.481 1.00 96.81 110 THR A C 1
ATOM 942 O O . THR A 1 110 ? 12.953 -7.530 -15.166 1.00 96.81 110 THR A O 1
ATOM 945 N N . LEU A 1 111 ? 11.149 -8.753 -14.601 1.00 94.69 111 LEU A N 1
ATOM 946 C CA . LEU A 1 111 ? 11.161 -8.396 -13.179 1.00 94.69 111 LEU A CA 1
ATOM 947 C C . LEU A 1 111 ? 12.512 -8.713 -12.509 1.00 94.69 111 LEU A C 1
ATOM 949 O O . LEU A 1 111 ? 12.930 -7.979 -11.625 1.00 94.69 111 LEU A O 1
ATOM 953 N N . TYR A 1 112 ? 13.234 -9.732 -12.993 1.00 93.88 112 TYR A N 1
ATOM 954 C CA . TYR A 1 112 ? 14.613 -10.059 -12.595 1.00 93.88 112 TYR A CA 1
ATOM 955 C C . TYR A 1 112 ? 15.594 -8.878 -12.673 1.00 93.88 112 TYR A C 1
ATOM 957 O O . TYR A 1 112 ? 16.559 -8.816 -11.921 1.00 93.88 112 TYR A O 1
ATOM 965 N N . HIS A 1 113 ? 15.390 -7.965 -13.625 1.00 95.69 113 HIS A N 1
ATOM 966 C CA . HIS A 1 113 ? 16.302 -6.844 -13.857 1.00 95.69 113 HIS A CA 1
ATOM 967 C C . HIS A 1 113 ? 16.003 -5.634 -12.967 1.00 95.69 113 HIS A C 1
ATOM 969 O O . HIS A 1 113 ? 16.721 -4.639 -13.056 1.00 95.69 113 HIS A O 1
ATOM 975 N N . LEU A 1 114 ? 14.950 -5.690 -12.151 1.00 94.81 114 LEU A N 1
ATOM 976 C CA . LEU A 1 114 ? 14.674 -4.673 -11.147 1.00 94.81 114 LEU A CA 1
ATOM 977 C C . LEU A 1 114 ? 15.453 -5.000 -9.874 1.00 94.81 114 LEU A C 1
ATOM 979 O O . LEU A 1 114 ? 15.501 -6.151 -9.440 1.00 94.81 114 LEU A O 1
ATOM 983 N N . SER A 1 115 ? 16.024 -3.983 -9.232 1.00 93.44 115 SER A N 1
ATOM 984 C CA . SER A 1 115 ? 16.466 -4.123 -7.842 1.00 93.44 115 SER A CA 1
ATOM 985 C C . SER A 1 115 ? 15.279 -4.457 -6.925 1.00 93.44 115 SER A C 1
ATOM 987 O O . SER A 1 115 ? 14.130 -4.154 -7.253 1.00 93.44 115 SER A O 1
ATOM 989 N N . GLY A 1 116 ? 15.543 -5.030 -5.744 1.00 91.25 116 GLY A N 1
ATOM 990 C CA . GLY A 1 116 ? 14.489 -5.339 -4.761 1.00 91.25 116 GLY A CA 1
ATOM 991 C C . GLY A 1 116 ? 13.610 -4.124 -4.440 1.00 91.25 116 GLY A C 1
ATOM 992 O O . GLY A 1 116 ? 12.385 -4.205 -4.512 1.00 91.25 116 GLY A O 1
ATOM 993 N N . GLY A 1 117 ? 14.233 -2.957 -4.240 1.00 93.38 117 GLY A N 1
ATOM 994 C CA . GLY A 1 117 ? 13.527 -1.695 -4.014 1.00 93.38 117 GLY A CA 1
ATOM 995 C C . GLY A 1 117 ? 12.696 -1.215 -5.212 1.00 93.38 117 GLY A C 1
ATOM 996 O O . GLY A 1 117 ? 11.583 -0.732 -5.027 1.00 93.38 117 GLY A O 1
ATOM 997 N N . GLU A 1 118 ? 13.180 -1.365 -6.450 1.00 95.38 118 GLU A N 1
ATOM 998 C CA . GLU A 1 118 ? 12.402 -1.021 -7.654 1.00 95.38 118 GLU A CA 1
ATOM 999 C C . GLU A 1 118 ? 11.222 -1.963 -7.870 1.00 95.38 118 GLU A C 1
ATOM 1001 O O . GLU A 1 118 ? 10.123 -1.516 -8.198 1.00 95.38 118 GLU A O 1
ATOM 1006 N N . PHE A 1 119 ? 11.429 -3.262 -7.662 1.00 93.62 119 PHE A N 1
ATOM 1007 C CA . PHE A 1 119 ? 10.354 -4.235 -7.754 1.00 93.62 119 PHE A CA 1
ATOM 1008 C C . PHE A 1 119 ? 9.297 -3.997 -6.673 1.00 93.62 119 PHE A C 1
ATOM 1010 O O . PHE A 1 119 ? 8.102 -3.966 -6.970 1.00 93.62 119 PHE A O 1
ATOM 1017 N N . LYS A 1 120 ? 9.717 -3.748 -5.429 1.00 94.44 120 LYS A N 1
ATOM 1018 C CA . LYS A 1 120 ? 8.801 -3.408 -4.340 1.00 94.44 120 LYS A CA 1
ATOM 1019 C C . LYS A 1 120 ? 8.035 -2.123 -4.625 1.00 94.44 120 LYS A C 1
ATOM 1021 O O . LYS A 1 120 ? 6.832 -2.069 -4.380 1.00 94.44 120 LYS A O 1
ATOM 1026 N N . PHE A 1 121 ? 8.704 -1.115 -5.179 1.00 96.12 121 PHE A N 1
ATOM 1027 C CA . PHE A 1 121 ? 8.058 0.114 -5.619 1.00 96.12 121 PHE A CA 1
ATOM 1028 C C . PHE A 1 121 ? 6.988 -0.162 -6.681 1.00 96.12 121 PHE A C 1
ATOM 1030 O O . PHE A 1 121 ? 5.839 0.219 -6.478 1.00 96.12 121 PHE A O 1
ATOM 1037 N N . LEU A 1 122 ? 7.319 -0.897 -7.752 1.00 95.44 122 LEU A N 1
ATOM 1038 C CA . LEU A 1 122 ? 6.355 -1.326 -8.774 1.00 95.44 122 LEU A CA 1
ATOM 1039 C C . LEU A 1 122 ? 5.145 -2.028 -8.147 1.00 95.44 122 LEU A C 1
ATOM 1041 O O . LEU A 1 122 ? 4.001 -1.682 -8.435 1.00 95.44 122 LEU A O 1
ATOM 1045 N N . TYR A 1 123 ? 5.403 -2.999 -7.274 1.00 94.88 123 TYR A N 1
ATOM 1046 C CA . TYR A 1 123 ? 4.365 -3.797 -6.640 1.00 94.88 123 TYR A CA 1
ATOM 1047 C C . TYR A 1 123 ? 3.435 -2.946 -5.771 1.00 94.88 123 TYR A C 1
ATOM 1049 O O . TYR A 1 123 ? 2.217 -3.012 -5.919 1.00 94.88 123 TYR A O 1
ATOM 1057 N N . LEU A 1 124 ? 3.997 -2.077 -4.927 1.00 96.44 124 LEU A N 1
ATOM 1058 C CA . LEU A 1 124 ? 3.230 -1.136 -4.113 1.00 96.44 124 LEU A CA 1
ATOM 1059 C C . LEU A 1 124 ? 2.373 -0.205 -4.962 1.00 96.44 124 LEU A C 1
ATOM 1061 O O . LEU A 1 124 ? 1.213 0.004 -4.625 1.00 96.44 124 LEU A O 1
ATOM 1065 N N . ILE A 1 125 ? 2.904 0.330 -6.063 1.00 96.00 125 ILE A N 1
ATOM 1066 C CA . ILE A 1 125 ? 2.122 1.173 -6.969 1.00 96.00 125 ILE A CA 1
ATOM 1067 C C . ILE A 1 125 ? 0.897 0.421 -7.489 1.00 96.00 125 ILE A C 1
ATOM 1069 O O . ILE A 1 125 ? -0.212 0.945 -7.409 1.00 96.00 125 ILE A O 1
ATOM 1073 N N . LEU A 1 126 ? 1.075 -0.811 -7.973 1.00 94.94 126 LEU A N 1
ATOM 1074 C CA . LEU A 1 126 ? -0.030 -1.615 -8.498 1.00 94.94 126 LEU A CA 1
ATOM 1075 C C . LEU A 1 126 ? -1.077 -1.924 -7.421 1.00 94.94 126 LEU A C 1
ATOM 1077 O O . LEU A 1 126 ? -2.278 -1.787 -7.665 1.00 94.94 126 LEU A O 1
ATOM 1081 N N . LEU A 1 127 ? -0.630 -2.262 -6.210 1.00 95.19 127 LEU A N 1
ATOM 1082 C CA . LEU A 1 127 ? -1.515 -2.508 -5.074 1.00 95.19 127 LEU A CA 1
ATOM 1083 C C . LEU A 1 127 ? -2.292 -1.252 -4.661 1.00 95.19 127 LEU A C 1
ATOM 1085 O O . LEU A 1 127 ? -3.505 -1.315 -4.496 1.00 95.19 127 LEU A O 1
ATOM 1089 N N . LEU A 1 128 ? -1.620 -0.108 -4.516 1.00 96.31 128 LEU A N 1
ATOM 1090 C CA . LEU A 1 128 ? -2.236 1.151 -4.081 1.00 96.31 128 LEU A CA 1
ATOM 1091 C C . LEU A 1 128 ? -3.143 1.766 -5.153 1.00 96.31 128 LEU A C 1
ATOM 1093 O O . LEU A 1 128 ? -4.062 2.510 -4.823 1.00 96.31 128 LEU A O 1
ATOM 1097 N N . PHE A 1 129 ? -2.897 1.471 -6.431 1.00 94.44 129 PHE A N 1
ATOM 1098 C CA . PHE A 1 129 ? -3.733 1.955 -7.530 1.00 94.44 129 PHE A CA 1
ATOM 1099 C C . PHE A 1 129 ? -5.003 1.128 -7.710 1.00 94.44 129 PHE A C 1
ATOM 1101 O O . PHE A 1 129 ? -5.961 1.638 -8.297 1.00 94.44 129 PHE A O 1
ATOM 1108 N N . THR A 1 130 ? -5.016 -0.097 -7.183 1.00 93.44 130 THR A N 1
ATOM 1109 C CA . THR A 1 130 ? -6.203 -0.946 -7.113 1.00 93.44 130 THR A CA 1
ATOM 1110 C C . THR A 1 130 ? -7.158 -0.388 -6.061 1.00 93.44 130 THR A C 1
ATOM 1112 O O . THR A 1 130 ? -6.770 -0.221 -4.906 1.00 93.44 130 THR A O 1
ATOM 1115 N N . ASP A 1 131 ? -8.402 -0.100 -6.433 1.00 92.44 131 ASP A N 1
ATOM 1116 C CA . ASP A 1 131 ? -9.392 0.549 -5.577 1.00 92.44 131 ASP A CA 1
ATOM 1117 C C . ASP A 1 131 ? -10.054 -0.447 -4.613 1.00 92.44 131 ASP A C 1
ATOM 1119 O O . ASP A 1 131 ? -10.983 -1.179 -4.961 1.00 92.44 131 ASP A O 1
ATOM 1123 N N . LYS A 1 132 ? -9.579 -0.476 -3.364 1.00 95.56 132 LYS A N 1
ATOM 1124 C CA . LYS A 1 132 ? -10.084 -1.361 -2.303 1.00 95.56 132 LYS A CA 1
ATOM 1125 C C . LYS A 1 132 ? -10.499 -0.571 -1.068 1.00 95.56 132 LYS A C 1
ATOM 1127 O O . LYS A 1 132 ? -10.249 0.627 -0.958 1.00 95.56 132 LYS A O 1
ATOM 1132 N N . LYS A 1 133 ? -11.209 -1.223 -0.145 1.00 96.25 133 LYS A N 1
ATOM 1133 C CA . LYS A 1 133 ? -11.713 -0.584 1.084 1.00 96.25 133 LYS A CA 1
ATOM 1134 C C . LYS A 1 133 ? -10.661 -0.570 2.189 1.00 96.25 133 LYS A C 1
ATOM 1136 O O . LYS A 1 133 ? -10.625 0.379 2.972 1.00 96.25 133 LYS A O 1
ATOM 1141 N N . LEU A 1 134 ? -9.826 -1.608 2.243 1.00 96.94 134 LEU A N 1
ATOM 1142 C CA . LEU A 1 134 ? -8.805 -1.798 3.266 1.00 96.94 134 LEU A CA 1
ATOM 1143 C C . LEU A 1 134 ? -7.460 -2.178 2.651 1.00 96.94 134 LEU A C 1
ATOM 1145 O O . LEU A 1 134 ? -7.396 -3.055 1.795 1.00 96.94 134 LEU A O 1
ATOM 1149 N N . TYR A 1 135 ? -6.393 -1.564 3.154 1.00 98.12 135 TYR A N 1
ATOM 1150 C CA . TYR A 1 135 ? -5.016 -1.893 2.801 1.00 98.12 135 TYR A CA 1
ATOM 1151 C C . TYR A 1 135 ? -4.272 -2.335 4.059 1.00 98.12 135 TYR A C 1
ATOM 1153 O O . TYR A 1 135 ? -4.116 -1.559 5.004 1.00 98.12 135 TYR A O 1
ATOM 1161 N N . LEU A 1 136 ? -3.832 -3.589 4.055 1.00 97.50 136 LEU A N 1
ATOM 1162 C CA . LEU A 1 136 ? -2.947 -4.190 5.044 1.00 97.50 136 LEU A CA 1
ATOM 1163 C C . LEU A 1 136 ? -1.535 -4.165 4.463 1.00 97.50 136 LEU A C 1
ATOM 1165 O O . LEU A 1 136 ? -1.267 -4.839 3.471 1.00 97.50 136 LEU A O 1
ATOM 1169 N N . LEU A 1 137 ? -0.650 -3.351 5.026 1.00 97.50 137 LEU A N 1
ATOM 1170 C CA . LEU A 1 137 ? 0.668 -3.099 4.455 1.00 97.50 137 LEU A CA 1
ATOM 1171 C C . LEU A 1 137 ? 1.762 -3.503 5.440 1.00 97.50 137 LEU A C 1
ATOM 1173 O O . LEU A 1 137 ? 2.032 -2.767 6.393 1.00 97.50 137 LEU A O 1
ATOM 1177 N N . ASP A 1 138 ? 2.386 -4.660 5.200 1.00 95.81 138 ASP A N 1
ATOM 1178 C CA . ASP A 1 138 ? 3.492 -5.132 6.030 1.00 95.81 138 ASP A CA 1
ATOM 1179 C C . ASP A 1 138 ? 4.819 -4.500 5.583 1.00 95.81 138 ASP A C 1
ATOM 1181 O O . ASP A 1 138 ? 5.286 -4.735 4.469 1.00 95.81 138 ASP A O 1
ATOM 1185 N N . GLU A 1 139 ? 5.400 -3.645 6.426 1.00 94.62 139 GLU A N 1
ATOM 1186 C CA . GLU A 1 139 ? 6.675 -2.949 6.185 1.00 94.62 139 GLU A CA 1
ATOM 1187 C C . GLU A 1 139 ? 6.828 -2.355 4.772 1.00 94.62 139 GLU A C 1
ATOM 1189 O O . GLU A 1 139 ? 7.837 -2.585 4.088 1.00 94.62 139 GLU A O 1
ATOM 1194 N N . PRO A 1 140 ? 5.861 -1.540 4.305 1.00 96.38 140 PRO A N 1
ATOM 1195 C CA . PRO A 1 140 ? 5.798 -1.099 2.913 1.00 96.38 140 PRO A CA 1
ATOM 1196 C C . PRO A 1 140 ? 6.998 -0.243 2.490 1.00 96.38 140 PRO A C 1
ATOM 1198 O O . PRO A 1 140 ? 7.299 -0.156 1.309 1.00 96.38 140 PRO A O 1
ATOM 1201 N N . PHE A 1 141 ? 7.721 0.362 3.431 1.00 95.81 141 PHE A N 1
ATOM 1202 C CA . PHE A 1 141 ? 8.817 1.286 3.125 1.00 95.81 141 PHE A CA 1
ATOM 1203 C C . PHE A 1 141 ? 10.209 0.655 3.157 1.00 95.81 141 PHE A C 1
ATOM 1205 O O . PHE A 1 141 ? 11.164 1.290 2.723 1.00 95.81 141 PHE A O 1
ATOM 1212 N N . ASN A 1 142 ? 10.351 -0.570 3.677 1.00 91.69 142 ASN A N 1
ATOM 1213 C CA . ASN A 1 142 ? 11.646 -1.256 3.684 1.00 91.69 142 ASN A CA 1
ATOM 1214 C C . ASN A 1 142 ? 12.169 -1.406 2.238 1.00 91.69 142 ASN A C 1
ATOM 1216 O O . ASN A 1 142 ? 11.361 -1.597 1.337 1.00 91.69 142 ASN A O 1
ATOM 1220 N N . GLU A 1 143 ? 13.483 -1.330 2.028 1.00 91.81 143 GLU A N 1
ATOM 1221 C CA . GLU A 1 143 ? 14.181 -1.419 0.730 1.00 91.81 143 GLU A CA 1
ATOM 1222 C C . GLU A 1 143 ? 13.919 -0.270 -0.255 1.00 91.81 143 GLU A C 1
ATOM 1224 O O . GLU A 1 143 ? 14.595 -0.185 -1.281 1.00 91.81 143 GLU A O 1
ATOM 1229 N N . LEU A 1 144 ? 12.982 0.635 0.045 1.00 95.38 144 LEU A N 1
ATOM 1230 C CA . LEU A 1 144 ? 12.777 1.835 -0.754 1.00 95.38 144 LEU A CA 1
ATOM 1231 C C . LEU A 1 144 ? 13.831 2.885 -0.404 1.00 95.38 144 LEU A C 1
ATOM 1233 O O . LEU A 1 144 ? 14.134 3.133 0.765 1.00 95.38 144 LEU A O 1
ATOM 1237 N N . ASP A 1 145 ? 14.356 3.545 -1.434 1.00 95.56 145 ASP A N 1
ATOM 1238 C CA . ASP A 1 145 ? 15.069 4.800 -1.243 1.00 95.56 145 ASP A CA 1
ATOM 1239 C C . ASP A 1 145 ? 14.123 5.882 -0.687 1.00 95.56 145 ASP A C 1
ATOM 1241 O O . ASP A 1 145 ? 12.895 5.748 -0.687 1.00 95.56 145 ASP A O 1
ATOM 1245 N N . LYS A 1 146 ? 14.712 6.967 -0.177 1.00 95.50 146 LYS A N 1
ATOM 1246 C CA . LYS A 1 146 ? 13.969 8.040 0.492 1.00 95.50 146 LYS A CA 1
ATOM 1247 C C . LYS A 1 146 ? 12.873 8.635 -0.399 1.00 95.50 146 LYS A C 1
ATOM 1249 O O . LYS A 1 146 ? 11.768 8.867 0.080 1.00 95.50 146 LYS A O 1
ATOM 1254 N N . GLU A 1 147 ? 13.177 8.866 -1.672 1.00 96.12 147 GLU A N 1
ATOM 1255 C CA . GLU A 1 147 ? 12.258 9.497 -2.619 1.00 96.12 147 GLU A CA 1
ATOM 1256 C C . GLU A 1 147 ? 11.033 8.610 -2.870 1.00 96.12 147 GLU A C 1
ATOM 1258 O O . GLU A 1 147 ? 9.894 9.056 -2.721 1.00 96.12 147 GLU A O 1
ATOM 1263 N N . LYS A 1 148 ? 11.250 7.321 -3.156 1.00 97.19 148 LYS A N 1
ATOM 1264 C CA . LYS A 1 148 ? 10.166 6.349 -3.340 1.00 97.19 148 LYS A CA 1
ATOM 1265 C C . LYS A 1 148 ? 9.370 6.135 -2.058 1.00 97.19 148 LYS A C 1
ATOM 1267 O O . LYS A 1 148 ? 8.147 6.028 -2.120 1.00 97.19 148 LYS A O 1
ATOM 1272 N N . ALA A 1 149 ? 10.022 6.099 -0.895 1.00 97.56 149 ALA A N 1
ATOM 1273 C CA . ALA A 1 149 ? 9.335 5.966 0.387 1.00 97.56 149 ALA A CA 1
ATOM 1274 C C . ALA A 1 149 ? 8.398 7.156 0.660 1.00 97.56 149 ALA A C 1
ATOM 1276 O O . ALA A 1 149 ? 7.239 6.953 1.029 1.00 97.56 149 ALA A O 1
ATOM 1277 N N . GLU A 1 150 ? 8.864 8.387 0.425 1.00 97.31 150 GLU A N 1
ATOM 1278 C CA . GLU A 1 150 ? 8.052 9.606 0.535 1.00 97.31 150 GLU A CA 1
ATOM 1279 C C . GLU A 1 150 ? 6.894 9.604 -0.471 1.00 97.31 150 GLU A C 1
ATOM 1281 O O . GLU A 1 150 ? 5.760 9.944 -0.122 1.00 97.31 150 GLU A O 1
ATOM 1286 N N . TYR A 1 151 ? 7.150 9.156 -1.700 1.00 97.75 151 TYR A N 1
ATOM 1287 C CA . TYR A 1 151 ? 6.131 9.030 -2.735 1.00 97.75 151 TYR A CA 1
ATOM 1288 C C . TYR A 1 151 ? 5.015 8.050 -2.337 1.00 97.75 151 TYR A C 1
ATOM 1290 O O . TYR A 1 151 ? 3.834 8.405 -2.356 1.00 97.75 151 TYR A O 1
ATOM 1298 N N . ILE A 1 152 ? 5.379 6.836 -1.908 1.00 98.25 152 ILE A N 1
ATOM 1299 C CA . ILE A 1 152 ? 4.427 5.824 -1.429 1.00 98.25 152 ILE A CA 1
ATOM 1300 C C . ILE A 1 152 ? 3.656 6.333 -0.204 1.00 98.25 152 ILE A C 1
ATOM 1302 O O . ILE A 1 152 ? 2.442 6.142 -0.117 1.00 98.25 152 ILE A O 1
ATOM 1306 N N . ALA A 1 153 ? 4.319 7.027 0.726 1.00 98.12 153 ALA A N 1
ATOM 1307 C CA . ALA A 1 153 ? 3.654 7.603 1.892 1.00 98.12 153 ALA A CA 1
ATOM 1308 C C . ALA A 1 153 ? 2.591 8.641 1.500 1.00 98.12 153 ALA A C 1
ATOM 1310 O O . ALA A 1 153 ? 1.515 8.671 2.099 1.00 98.12 153 ALA A O 1
ATOM 1311 N N . ASN A 1 154 ? 2.854 9.464 0.482 1.00 97.62 154 ASN A N 1
ATOM 1312 C CA . ASN A 1 154 ? 1.880 10.433 -0.018 1.00 97.62 154 ASN A CA 1
ATOM 1313 C C . ASN A 1 154 ? 0.680 9.754 -0.692 1.00 97.62 154 ASN A C 1
ATOM 1315 O O . ASN A 1 154 ? -0.454 10.113 -0.382 1.00 97.62 154 ASN A O 1
ATOM 1319 N N . LEU A 1 155 ? 0.898 8.711 -1.502 1.00 97.56 155 LEU A N 1
ATOM 1320 C CA . LEU A 1 155 ? -0.205 7.917 -2.062 1.00 97.56 155 LEU A CA 1
ATOM 1321 C C . LEU A 1 155 ? -1.094 7.312 -0.970 1.00 97.56 155 LEU A C 1
ATOM 1323 O O . LEU A 1 155 ? -2.320 7.369 -1.049 1.00 97.56 155 LEU A O 1
ATOM 1327 N N . ILE A 1 156 ? -0.479 6.768 0.080 1.00 98.38 156 ILE A N 1
ATOM 1328 C CA . ILE A 1 156 ? -1.196 6.217 1.233 1.00 98.38 156 ILE A CA 1
ATOM 1329 C C . ILE A 1 156 ? -2.037 7.295 1.934 1.00 98.38 156 ILE A C 1
ATOM 1331 O O . ILE A 1 156 ? -3.188 7.034 2.293 1.00 98.38 156 ILE A O 1
ATOM 1335 N N . LYS A 1 157 ? -1.490 8.505 2.129 1.00 97.88 157 LYS A N 1
ATOM 1336 C CA . LYS A 1 157 ? -2.236 9.634 2.714 1.00 97.88 157 LYS A CA 1
ATOM 1337 C C . LYS A 1 157 ? -3.446 9.994 1.862 1.00 97.88 157 LYS A C 1
ATOM 1339 O O . LYS A 1 157 ? -4.515 10.243 2.413 1.00 97.88 157 LYS A O 1
ATOM 1344 N N . ASP A 1 158 ? -3.294 10.009 0.543 1.00 97.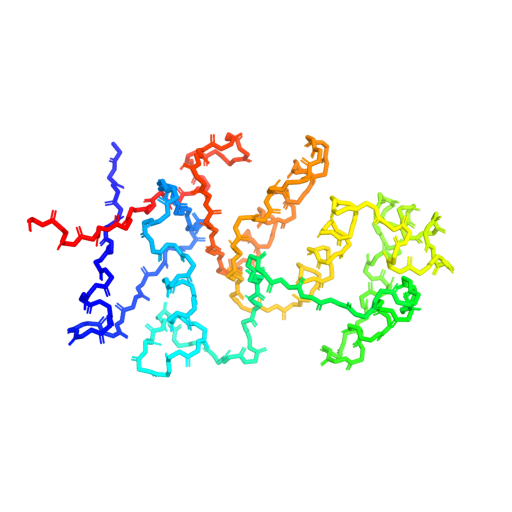25 158 ASP A N 1
ATOM 1345 C CA . ASP A 1 158 ? -4.381 10.356 -0.370 1.00 97.25 158 ASP A CA 1
ATOM 1346 C C . ASP A 1 158 ? -5.480 9.287 -0.378 1.00 97.25 158 ASP A C 1
ATOM 1348 O O . ASP A 1 158 ? -6.661 9.626 -0.300 1.00 97.25 158 ASP A O 1
ATOM 1352 N N . LEU A 1 159 ? -5.121 7.999 -0.354 1.00 97.75 159 LEU A N 1
ATOM 1353 C CA . LEU A 1 159 ? -6.089 6.916 -0.156 1.00 97.75 159 LEU A CA 1
ATOM 1354 C C . LEU A 1 159 ? -6.841 7.074 1.171 1.00 97.75 159 LEU A C 1
ATOM 1356 O O . LEU A 1 159 ? -8.070 7.001 1.196 1.00 97.75 159 LEU A O 1
ATOM 1360 N N . ASN A 1 160 ? -6.135 7.343 2.272 1.00 97.62 160 ASN A N 1
ATOM 1361 C CA . ASN A 1 160 ? -6.781 7.518 3.570 1.00 97.62 160 ASN A CA 1
ATOM 1362 C C . ASN A 1 160 ? -7.741 8.720 3.594 1.00 97.62 160 ASN A C 1
ATOM 1364 O O . ASN A 1 160 ? -8.870 8.588 4.064 1.00 97.62 160 ASN A O 1
ATOM 1368 N N . LYS A 1 161 ? -7.349 9.858 3.004 1.00 96.94 161 LYS A N 1
ATOM 1369 C CA . LYS A 1 161 ? -8.230 11.030 2.833 1.00 96.94 161 LYS A CA 1
ATOM 1370 C C . LYS A 1 161 ? -9.470 10.719 1.994 1.00 96.94 161 LYS A C 1
ATOM 1372 O O . LYS A 1 161 ? -10.532 11.273 2.259 1.00 96.94 161 LYS A O 1
ATOM 1377 N N . ASN A 1 162 ? -9.353 9.805 1.034 1.00 96.38 162 ASN A N 1
ATOM 1378 C CA . ASN A 1 162 ? -10.464 9.303 0.224 1.00 96.38 162 ASN A CA 1
ATOM 1379 C C . ASN A 1 162 ? -11.297 8.217 0.939 1.00 96.38 162 ASN A C 1
ATOM 1381 O O . ASN A 1 162 ? -12.048 7.482 0.297 1.00 96.38 162 ASN A O 1
ATOM 1385 N N . GLY A 1 163 ? -11.173 8.095 2.265 1.00 95.69 163 GLY A N 1
ATOM 1386 C CA . GLY A 1 163 ? -11.980 7.203 3.098 1.00 95.69 163 GLY A CA 1
ATOM 1387 C C . GLY A 1 163 ? -11.526 5.745 3.086 1.00 95.69 163 GLY A C 1
ATOM 1388 O O . GLY A 1 163 ? -12.260 4.878 3.562 1.00 95.69 163 GLY A O 1
ATOM 1389 N N . LYS A 1 164 ? -10.338 5.441 2.545 1.00 96.50 164 LYS A N 1
ATOM 1390 C CA . LYS A 1 164 ? -9.793 4.080 2.592 1.00 96.50 164 LYS A CA 1
ATOM 1391 C C . LYS A 1 164 ? -9.201 3.796 3.969 1.00 96.50 164 LYS A C 1
ATOM 1393 O O . LYS A 1 164 ? -8.473 4.618 4.536 1.00 96.50 164 LYS A O 1
ATOM 1398 N N . LYS A 1 165 ? -9.479 2.607 4.503 1.00 96.50 165 LYS A N 1
ATOM 1399 C CA . LYS A 1 165 ? -8.912 2.156 5.775 1.00 96.50 165 LYS A CA 1
ATOM 1400 C C . LYS A 1 165 ? -7.504 1.621 5.519 1.00 96.50 165 LYS A C 1
ATOM 1402 O O . LYS A 1 165 ? -7.304 0.806 4.624 1.00 96.50 165 LYS A O 1
ATOM 1407 N N . ILE A 1 166 ? -6.525 2.093 6.286 1.00 97.62 166 ILE A N 1
ATOM 1408 C CA . ILE A 1 166 ? -5.114 1.735 6.106 1.00 97.62 166 ILE A CA 1
ATOM 1409 C C . ILE A 1 166 ? -4.552 1.208 7.422 1.00 97.62 166 ILE A C 1
ATOM 1411 O O . ILE A 1 166 ? -4.723 1.850 8.464 1.00 97.62 166 ILE A O 1
ATOM 1415 N N . ILE A 1 167 ? -3.853 0.075 7.355 1.00 96.50 167 ILE A N 1
ATOM 1416 C CA . ILE A 1 167 ? -3.077 -0.502 8.451 1.00 96.50 167 ILE A CA 1
ATOM 1417 C C . ILE A 1 167 ? -1.659 -0.739 7.945 1.00 96.50 167 ILE A C 1
ATOM 1419 O O . ILE A 1 167 ? -1.463 -1.428 6.948 1.00 96.50 167 ILE A O 1
ATOM 1423 N N . ILE A 1 168 ? -0.677 -0.155 8.627 1.00 96.75 168 ILE A N 1
ATOM 1424 C CA . ILE A 1 168 ? 0.741 -0.250 8.274 1.00 96.75 168 ILE A CA 1
ATOM 1425 C C . ILE A 1 168 ? 1.509 -0.797 9.460 1.00 96.75 168 ILE A C 1
ATOM 1427 O O . ILE A 1 168 ? 1.273 -0.376 10.592 1.00 96.75 168 ILE A O 1
ATOM 1431 N N . THR A 1 169 ? 2.468 -1.672 9.196 1.00 95.19 169 THR A N 1
ATOM 1432 C CA . THR A 1 169 ? 3.450 -2.116 10.185 1.00 95.19 169 THR A CA 1
ATOM 1433 C C . THR A 1 169 ? 4.826 -1.536 9.869 1.00 95.19 169 THR A C 1
ATOM 1435 O O . THR A 1 169 ? 5.181 -1.281 8.714 1.00 95.19 169 THR A O 1
ATOM 1438 N N . ASN A 1 170 ? 5.620 -1.313 10.913 1.00 93.25 170 ASN A N 1
ATOM 1439 C CA . ASN A 1 170 ? 7.036 -1.006 10.786 1.00 93.25 170 ASN A CA 1
ATOM 1440 C C . ASN A 1 170 ? 7.804 -1.347 12.070 1.00 93.25 170 ASN A C 1
ATOM 1442 O O . ASN A 1 170 ? 7.212 -1.576 13.127 1.00 93.25 170 ASN A O 1
ATOM 1446 N N . HIS A 1 171 ? 9.132 -1.370 11.986 1.00 89.69 171 HIS A N 1
ATOM 1447 C CA . HIS A 1 171 ? 10.018 -1.568 13.137 1.00 89.69 171 HIS A CA 1
ATOM 1448 C C . HIS A 1 171 ? 10.185 -0.313 13.997 1.00 89.69 171 HIS A C 1
ATOM 1450 O O . HIS A 1 171 ? 10.377 -0.401 15.210 1.00 89.69 171 HIS A O 1
ATOM 1456 N N . TYR A 1 172 ? 10.163 0.851 13.352 1.00 87.19 172 TYR A N 1
ATOM 1457 C CA . TYR A 1 172 ? 10.316 2.163 13.965 1.00 87.19 172 TYR A CA 1
ATOM 1458 C C . TYR A 1 172 ? 9.500 3.206 13.190 1.00 87.19 172 TYR A C 1
ATOM 1460 O O . TYR A 1 172 ? 8.999 2.964 12.087 1.00 87.19 172 TYR A O 1
ATOM 1468 N N . ASP A 1 173 ? 9.314 4.368 13.806 1.00 87.44 173 ASP A N 1
ATOM 1469 C CA . ASP A 1 173 ? 8.648 5.496 13.171 1.00 87.44 173 ASP A CA 1
ATOM 1470 C C . ASP A 1 173 ? 9.614 6.137 12.168 1.00 87.44 173 ASP A C 1
ATOM 1472 O O . ASP A 1 173 ? 10.680 6.619 12.551 1.00 87.44 173 ASP A O 1
ATOM 1476 N N . LEU A 1 174 ? 9.256 6.104 10.883 1.00 88.81 174 LEU A N 1
ATOM 1477 C CA . LEU A 1 174 ? 10.061 6.688 9.807 1.00 88.81 174 LEU A CA 1
ATOM 1478 C C . LEU A 1 174 ? 9.861 8.201 9.664 1.00 88.81 174 LEU A C 1
ATOM 1480 O O . LEU A 1 174 ? 10.522 8.818 8.834 1.00 88.81 174 LEU A O 1
ATOM 1484 N 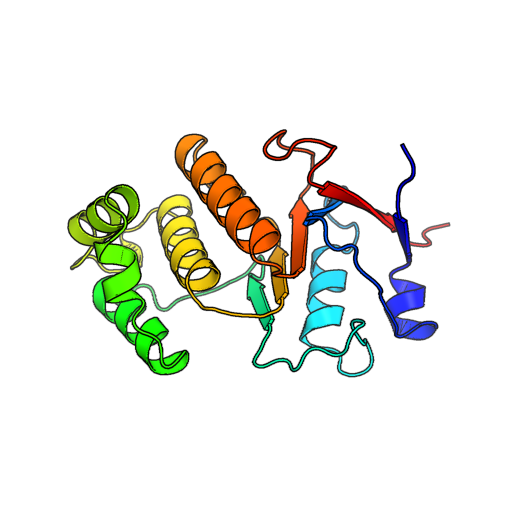N . GLY A 1 175 ? 8.930 8.805 10.411 1.00 92.44 175 GLY A N 1
ATOM 1485 C CA . GLY A 1 175 ? 8.596 10.223 10.258 1.00 92.44 175 GLY A CA 1
ATOM 1486 C C . GLY A 1 175 ? 7.900 10.555 8.932 1.00 92.44 175 GLY A C 1
ATOM 1487 O O . GLY A 1 175 ? 7.861 11.714 8.533 1.00 92.44 175 GLY A O 1
ATOM 1488 N N . LEU A 1 176 ? 7.343 9.553 8.241 1.00 94.62 176 LEU A N 1
ATOM 1489 C CA . LEU A 1 176 ? 6.638 9.724 6.961 1.00 94.62 176 LEU A CA 1
ATOM 1490 C C . LEU A 1 176 ? 5.216 10.288 7.128 1.00 94.62 176 LEU A C 1
ATOM 1492 O O . LEU A 1 176 ? 4.639 10.838 6.183 1.00 94.62 176 LEU A O 1
ATOM 1496 N N . PHE A 1 177 ? 4.646 10.168 8.327 1.00 95.31 177 PHE A N 1
ATOM 1497 C CA . PHE A 1 177 ? 3.289 10.595 8.660 1.00 95.31 177 PHE A CA 1
ATOM 1498 C C . PHE A 1 177 ? 3.309 11.542 9.856 1.00 95.31 177 PHE A C 1
ATOM 1500 O O . PHE A 1 177 ? 4.034 11.316 10.823 1.00 95.31 177 PHE A O 1
ATOM 1507 N N . GLU A 1 178 ? 2.490 12.591 9.811 1.00 93.00 178 GLU A N 1
ATOM 1508 C CA . GLU A 1 178 ? 2.306 13.467 10.964 1.00 93.00 178 GLU A CA 1
ATOM 1509 C C . GLU A 1 178 ? 1.437 12.774 12.021 1.00 93.00 178 GLU A C 1
ATOM 1511 O O . GLU A 1 178 ? 0.512 12.028 11.696 1.00 93.00 178 GLU A O 1
ATOM 1516 N N . GLU A 1 179 ? 1.661 13.069 13.304 1.00 90.31 179 GLU A N 1
ATOM 1517 C CA . GLU A 1 179 ? 0.889 12.471 14.407 1.00 90.31 179 GLU A CA 1
ATOM 1518 C C . GLU A 1 179 ? -0.619 12.739 14.306 1.00 90.31 179 GLU A C 1
ATOM 1520 O O . GLU A 1 179 ? -1.434 11.970 14.814 1.00 90.31 179 GLU A O 1
ATOM 1525 N N . LYS A 1 180 ? -1.012 13.824 13.633 1.00 91.69 180 LYS A N 1
ATOM 1526 C CA . LYS A 1 180 ? -2.420 14.148 13.403 1.00 91.69 180 LYS A CA 1
ATOM 1527 C C . LYS A 1 180 ? -3.083 13.210 12.384 1.00 91.69 180 LYS A C 1
ATOM 1529 O O . LYS A 1 180 ? -4.288 12.999 12.505 1.00 91.69 180 LYS A O 1
ATOM 1534 N N . ASP A 1 181 ? -2.318 12.627 11.460 1.00 93.25 181 ASP A N 1
ATOM 1535 C CA . ASP A 1 181 ? -2.806 11.797 10.346 1.00 93.25 181 ASP A CA 1
ATOM 1536 C C . ASP A 1 181 ? -2.779 10.296 10.670 1.00 93.25 181 ASP A C 1
ATOM 1538 O O . ASP A 1 181 ? -3.396 9.492 9.970 1.00 93.25 181 ASP A O 1
ATOM 1542 N N . MET A 1 182 ? -2.087 9.906 11.745 1.00 94.06 182 MET A N 1
ATOM 1543 C CA . MET A 1 182 ? -1.974 8.511 12.166 1.00 94.06 182 MET A CA 1
ATOM 1544 C C . MET A 1 182 ? -2.493 8.262 13.581 1.00 94.06 182 MET A C 1
ATOM 1546 O O . MET A 1 182 ? -2.502 9.130 14.452 1.00 94.06 182 MET A O 1
ATOM 1550 N N . LYS A 1 183 ? -2.892 7.017 13.824 1.00 92.56 183 LYS A N 1
ATOM 1551 C CA . LYS A 1 183 ? -3.121 6.450 15.147 1.00 92.56 183 LYS A CA 1
ATOM 1552 C C . LYS A 1 183 ? -2.068 5.377 15.388 1.00 92.56 183 LYS A C 1
ATOM 1554 O O . LYS A 1 183 ? -2.070 4.346 14.719 1.00 92.56 183 LYS A O 1
ATOM 1559 N N . LYS A 1 184 ? -1.179 5.614 16.356 1.00 89.56 184 LYS A N 1
ATOM 1560 C CA . LYS A 1 184 ? -0.174 4.625 16.759 1.00 89.56 184 LYS A CA 1
ATOM 1561 C C . LYS A 1 184 ? -0.828 3.487 17.543 1.00 89.56 184 LYS A C 1
ATOM 1563 O O . LYS A 1 184 ? -1.578 3.718 18.497 1.00 89.56 184 LYS A O 1
ATOM 1568 N N . ILE A 1 185 ? -0.508 2.266 17.145 1.00 86.75 185 ILE A N 1
ATOM 1569 C CA . ILE A 1 185 ? -0.979 1.021 17.742 1.00 86.75 185 ILE A CA 1
ATOM 1570 C C . ILE A 1 185 ? 0.237 0.245 18.244 1.00 86.75 185 ILE A C 1
ATOM 1572 O O . ILE A 1 185 ? 1.281 0.243 17.591 1.00 86.75 185 ILE A O 1
ATOM 1576 N N . ARG A 1 186 ? 0.096 -0.400 19.404 1.00 82.38 186 ARG A N 1
ATOM 1577 C CA . ARG A 1 186 ? 1.080 -1.349 19.932 1.00 82.38 186 ARG A CA 1
ATOM 1578 C C . ARG A 1 186 ? 0.492 -2.746 20.028 1.00 82.38 186 ARG A C 1
ATOM 1580 O O . ARG A 1 186 ? -0.660 -2.899 20.447 1.00 82.38 186 ARG A O 1
ATOM 1587 N N . LEU A 1 187 ? 1.299 -3.740 19.689 1.00 78.12 187 LEU A N 1
ATOM 1588 C CA . LEU A 1 187 ? 1.008 -5.143 19.944 1.00 78.12 187 LEU A CA 1
ATOM 1589 C C . LEU A 1 187 ? 1.651 -5.549 21.275 1.00 78.12 187 LEU A C 1
ATOM 1591 O O . LEU A 1 187 ? 2.805 -5.222 21.548 1.00 78.12 187 LEU A O 1
ATOM 1595 N N . LEU A 1 188 ? 0.890 -6.228 22.128 1.00 67.19 188 LEU A N 1
ATOM 1596 C CA . LEU A 1 188 ? 1.411 -6.875 23.327 1.00 67.19 188 LEU A CA 1
ATOM 1597 C C . LEU A 1 188 ? 1.374 -8.386 23.132 1.00 67.19 188 LEU A C 1
ATOM 1599 O O . LEU A 1 188 ? 0.298 -8.958 22.943 1.00 67.19 188 LEU A O 1
ATOM 1603 N N . ASP A 1 189 ? 2.537 -9.011 23.266 1.00 57.91 189 ASP A N 1
ATOM 1604 C CA . ASP A 1 189 ? 2.640 -10.426 23.597 1.00 57.91 189 ASP A CA 1
ATOM 1605 C C . ASP A 1 189 ? 2.634 -10.563 25.122 1.00 57.91 189 ASP A C 1
ATOM 1607 O O . ASP A 1 189 ? 3.385 -9.877 25.825 1.00 57.91 189 ASP A O 1
ATOM 1611 N N . HIS A 1 190 ? 1.789 -11.443 25.663 1.00 45.41 190 HIS A N 1
ATOM 1612 C CA . HIS A 1 190 ? 1.929 -11.890 27.048 1.00 45.41 190 HIS A CA 1
ATOM 1613 C C . HIS A 1 190 ? 3.113 -12.857 27.152 1.00 45.41 190 HIS A C 1
ATOM 1615 O O . HIS A 1 190 ? 2.945 -14.044 27.388 1.00 45.41 190 HIS A O 1
ATOM 1621 N N . THR A 1 191 ? 4.334 -12.351 27.027 1.00 36.16 191 THR A N 1
ATOM 1622 C CA . THR A 1 191 ? 5.468 -12.978 27.714 1.00 36.16 191 THR A CA 1
ATOM 1623 C C . THR A 1 191 ? 5.626 -12.279 29.054 1.00 36.16 191 THR A C 1
ATOM 1625 O O . THR A 1 191 ? 6.351 -11.289 29.169 1.00 36.16 191 THR A O 1
ATOM 1628 N N . VAL A 1 192 ? 4.858 -12.760 30.037 1.00 34.75 192 VAL A N 1
ATOM 1629 C CA . VAL A 1 192 ? 5.289 -12.758 31.442 1.00 34.75 192 VAL A CA 1
ATOM 1630 C C . VAL A 1 192 ? 6.121 -14.013 31.647 1.00 34.75 192 VAL A C 1
ATOM 1632 O O . VAL A 1 192 ? 5.651 -15.082 31.199 1.00 34.75 192 VAL A O 1
#

Radius of gyration: 17.08 Å; Cα contacts (8 Å, |Δi|>4): 272; chains: 1; bounding box: 34×31×53 Å